Protein AF-A0A954G4Y4-F1 (afdb_monomer)

pLDDT: mean 89.65, std 11.13, range [50.84, 98.81]

Solvent-accessible surface area (backbone atoms only — not comparable to full-atom values): 17695 Å² total; per-residue (Å²): 102,65,91,82,52,63,79,70,91,77,72,67,74,42,38,60,70,54,52,53,48,53,44,50,50,51,34,51,53,32,52,53,49,24,55,57,32,69,64,64,75,59,78,83,46,71,47,79,37,45,55,30,64,39,62,46,48,90,76,76,75,85,65,57,40,60,42,41,57,80,75,61,71,60,84,46,74,67,52,45,53,56,38,40,65,38,55,32,35,46,35,44,23,49,33,26,27,55,27,12,46,27,22,49,52,33,19,53,38,27,46,63,58,12,35,48,54,56,69,45,40,46,71,35,41,59,74,82,42,94,38,62,63,42,97,50,70,73,64,71,78,58,80,84,52,82,85,48,46,61,36,98,89,79,43,66,35,60,70,58,50,50,42,53,50,49,50,62,68,48,53,59,27,43,64,68,35,57,69,31,27,43,53,16,49,49,23,48,55,48,17,49,50,21,32,56,48,15,54,56,40,37,70,66,60,82,78,67,62,35,22,78,74,37,32,58,89,41,61,16,72,82,67,65,88,44,45,63,67,44,52,58,52,47,53,51,52,50,50,53,51,48,34,26,60,70,44,68,20,15,48,74,43,89,79,72,67,76,88,58,40,14,34,31,54,30,47,55,28,75,62,57,68,69,48,32,66,67,40,42,75,72,41,69,65,43,55,91,35,56,40,73,71,51,60,37,62,89,72,37,67,66,53,53,49,50,50,34,70,62,51,33,86,87,39,40,69,64,49,52,52,74,70,57

Secondary structure (DSSP, 8-state):
-TTTSPPPSSPPPB-HHHHHHHHHHHHHHHHHHHHHHHT---TT--EEE-GGG-EE-TTSSS-PEEGGGTTT---SHHHHHHHHH--EEE-HHHHHHHHHHHHHHHHHHHHHHHB--HHHHHHHGGGT-SSB--S-GGGGGS---GGGSEETTTEE-HHHHHHHHHHHHT--B-BSSTTHHHHHHHHHHHHHHHHHHHHHHHTT----SSBSS--TTS-BTT-----HHHHHHHHHHHHHHHHHHTTSSBEEP-SSSTTT-EE-HHHHHHS---B-HHHHHHSGGGGGGEE-SPBPGGG-HHHHHHHHHHH-TTTHHHHHHHT-

Foldseek 3Di:
DCVQPPDDPDDDADEPVNVLVVLVVLLVVLVVLLVVLVPDDDLFAWDKDLLLQDFDPPPPPPDTDGSVVVVPDPPDPVSSVVSSPQIATQGNLNSLLSSLVSLLSSLVSLVVNFWDCNQLCQLAVCLPDQHYDHPCPVLNVDDNDPVVCADPVPGGPVSVVVNVVSNLVSLWTFTPHLLSLVVSLVSNLSSLVSLVVSLVSQVVDDDQPQHLDHDQVHAHPVRDHDHPLNSVLLNLVSVLSNCLSVQQAFEFQPPDDGLAKGFRVVCCSVVPGTRRVVCVVVPVVSVVRIDHHHHGCVVPVVSVVSLCVRQNPPRSVVVSSSSD

Sequence (324 aa):
IREVLPQNPDPKTLSYTETRKIIQTWVNDLNAAEQTLSAVKDSDVKLPLHVGLIKVDLTGTGKPIDAGFLLGGFNTPEEQQQVAAFVLDFDRGDADWLAGYCNFLCAWGEVLLAVDGEEMFNCTSHLFFEKVDTPYPFLMDGTRRFDTVYNPATGVNRPLVSDILAFIHLWRFELKEPERMKAALAHLEDMQRHAKSMWKYYLAETDNENEWIPNPNQTGVLEIKVTQEMVDTWLVVLDEAGEVLQGKKLIPFWRGQPGVKGVNLRRVFTEPRKIDPFLWFQGTAAAPYLEKGTITDFANPELWRRINQTFGRNRFFTLAFWFN

Mean predicted aligned error: 6.17 Å

Radius of gyration: 22.84 Å; Cα contacts (8 Å, |Δi|>4): 464; chains: 1; bounding box: 54×49×52 Å

Structure (mmCIF, N/CA/C/O backbone):
data_AF-A0A954G4Y4-F1
#
_entry.id   AF-A0A954G4Y4-F1
#
loop_
_atom_site.group_PDB
_atom_site.id
_atom_site.type_symbol
_atom_site.label_atom_id
_atom_site.label_alt_id
_atom_site.label_comp_id
_atom_site.label_asym_id
_atom_site.label_entity_id
_atom_site.label_seq_id
_atom_site.pdbx_PDB_ins_code
_atom_site.Cartn_x
_atom_site.Cartn_y
_atom_site.Cartn_z
_atom_site.occupancy
_atom_site.B_iso_or_equiv
_atom_site.auth_seq_id
_atom_site.auth_comp_id
_atom_site.auth_asym_id
_atom_site.auth_atom_id
_atom_site.pdbx_PDB_model_num
ATOM 1 N N . ILE A 1 1 ? 9.508 19.852 3.087 1.00 50.84 1 ILE A N 1
ATOM 2 C CA . ILE A 1 1 ? 10.321 18.623 2.874 1.00 50.84 1 ILE A CA 1
ATOM 3 C C . ILE A 1 1 ? 11.786 18.855 3.223 1.00 50.84 1 ILE A C 1
ATOM 5 O O . ILE A 1 1 ? 12.200 18.259 4.194 1.00 50.84 1 ILE A O 1
ATOM 9 N N . ARG A 1 2 ? 12.559 19.726 2.547 1.00 51.31 2 ARG A N 1
ATOM 10 C CA . ARG A 1 2 ? 13.995 19.927 2.877 1.00 51.31 2 ARG A CA 1
ATOM 11 C C . ARG A 1 2 ? 14.285 20.337 4.330 1.00 51.31 2 ARG A C 1
ATOM 13 O O . ARG A 1 2 ? 15.332 19.983 4.850 1.00 51.31 2 ARG A O 1
ATOM 20 N N . GLU A 1 3 ? 13.369 21.060 4.970 1.00 52.16 3 GLU A N 1
ATOM 21 C CA . GLU A 1 3 ? 13.482 21.447 6.387 1.00 52.16 3 GLU A CA 1
ATOM 22 C C . GLU A 1 3 ? 13.203 20.285 7.359 1.00 52.16 3 GLU A C 1
ATOM 24 O O . GLU A 1 3 ? 13.723 20.280 8.465 1.00 52.16 3 GLU A O 1
ATOM 29 N N . VAL A 1 4 ? 12.423 19.284 6.931 1.00 53.50 4 VAL A N 1
ATOM 30 C CA . VAL A 1 4 ? 12.002 18.120 7.743 1.00 53.50 4 VAL A CA 1
ATOM 31 C C . VAL A 1 4 ? 12.827 16.865 7.407 1.00 53.50 4 VAL A C 1
ATOM 33 O O . VAL A 1 4 ? 12.989 15.970 8.226 1.00 53.50 4 VAL A O 1
ATOM 36 N N . LEU A 1 5 ? 13.387 16.815 6.199 1.00 62.06 5 LEU A N 1
ATOM 37 C CA . LEU A 1 5 ? 14.240 15.767 5.647 1.00 62.06 5 LEU A CA 1
ATOM 38 C C . LEU A 1 5 ? 15.468 16.454 5.023 1.00 62.06 5 LEU A C 1
ATOM 40 O O . LEU A 1 5 ? 15.465 16.740 3.817 1.00 62.06 5 LEU A O 1
ATOM 44 N N . PRO A 1 6 ? 16.488 16.805 5.832 1.00 65.81 6 PRO A N 1
ATOM 45 C CA . PRO A 1 6 ? 17.693 17.448 5.326 1.00 65.81 6 PRO A CA 1
ATOM 46 C C . PRO A 1 6 ? 18.425 16.517 4.355 1.00 65.81 6 PRO A C 1
ATOM 48 O O . PRO A 1 6 ? 18.407 15.295 4.499 1.00 65.81 6 PRO A O 1
ATOM 51 N N . GLN A 1 7 ? 19.090 17.100 3.358 1.00 69.81 7 GLN A N 1
ATOM 52 C CA . GLN A 1 7 ? 19.888 16.325 2.412 1.00 69.81 7 GLN A CA 1
ATOM 53 C C . GLN A 1 7 ? 21.019 15.608 3.161 1.00 69.81 7 GLN A C 1
ATOM 55 O O . GLN A 1 7 ? 21.715 16.223 3.971 1.00 69.81 7 GLN A O 1
ATOM 60 N N . ASN A 1 8 ? 21.200 14.313 2.887 1.00 75.50 8 ASN A N 1
ATOM 61 C CA . ASN A 1 8 ? 22.300 13.543 3.459 1.00 75.50 8 ASN A CA 1
ATOM 62 C C . ASN A 1 8 ? 23.643 14.175 3.024 1.00 75.50 8 ASN A C 1
ATOM 64 O O . ASN A 1 8 ? 23.884 14.256 1.817 1.00 75.50 8 ASN A O 1
ATOM 68 N N . PRO A 1 9 ? 24.503 14.621 3.964 1.00 80.31 9 PRO A N 1
ATOM 69 C CA . PRO A 1 9 ? 25.768 15.273 3.631 1.00 80.31 9 PRO A CA 1
ATOM 70 C C . PRO A 1 9 ? 26.799 14.323 3.005 1.00 80.31 9 PRO A C 1
ATOM 72 O O . PRO A 1 9 ? 27.693 14.793 2.307 1.00 80.31 9 PRO A O 1
ATOM 75 N N . ASP A 1 10 ? 26.675 13.009 3.225 1.00 84.69 10 ASP A N 1
ATOM 76 C CA . ASP A 1 10 ? 27.536 11.991 2.616 1.00 84.69 10 ASP A CA 1
ATOM 77 C C . ASP A 1 10 ? 26.697 10.815 2.078 1.00 84.69 10 ASP A C 1
ATOM 79 O O . ASP A 1 10 ? 26.552 9.769 2.722 1.00 84.69 10 ASP A O 1
ATOM 83 N N . PRO A 1 11 ? 26.066 10.981 0.902 1.00 87.12 11 PRO A N 1
ATOM 84 C CA . PRO A 1 11 ? 25.265 9.924 0.314 1.00 87.12 11 PRO A CA 1
ATOM 85 C C . PRO A 1 11 ? 26.166 8.801 -0.193 1.00 87.12 11 PRO A C 1
ATOM 87 O O . PRO A 1 11 ? 27.165 9.044 -0.878 1.00 87.12 11 PRO A O 1
ATOM 90 N N . LYS A 1 12 ? 25.784 7.560 0.110 1.00 90.81 12 LYS A N 1
ATOM 91 C CA . LYS A 1 12 ? 26.393 6.363 -0.479 1.00 90.81 12 LYS A CA 1
ATOM 92 C C . LYS A 1 12 ? 25.896 6.183 -1.913 1.00 90.81 12 LYS A C 1
ATOM 94 O O . LYS A 1 12 ? 24.782 6.590 -2.234 1.00 90.81 12 LYS A O 1
ATOM 99 N N . THR A 1 13 ? 26.724 5.576 -2.758 1.00 95.06 13 THR A N 1
ATOM 100 C CA . THR A 1 13 ? 26.294 5.136 -4.089 1.00 95.06 13 THR A CA 1
ATOM 101 C C . THR A 1 13 ? 25.240 4.048 -3.939 1.00 95.06 13 THR A C 1
ATOM 103 O O . THR A 1 13 ? 25.442 3.122 -3.161 1.00 95.06 13 THR A O 1
ATOM 106 N N . LEU A 1 14 ? 24.128 4.188 -4.657 1.00 96.12 14 LEU A N 1
ATOM 107 C CA . LEU A 1 14 ? 23.031 3.230 -4.673 1.00 96.12 14 LEU A CA 1
ATOM 108 C C . LEU A 1 14 ? 23.043 2.441 -5.984 1.00 96.12 14 LEU A C 1
ATOM 110 O O . LEU A 1 14 ? 23.023 3.034 -7.056 1.00 96.12 14 LEU A O 1
ATOM 114 N N . SER A 1 15 ? 23.014 1.118 -5.910 1.00 97.75 15 SER A N 1
ATOM 115 C CA . SER A 1 15 ? 22.778 0.224 -7.051 1.00 97.75 15 SER A CA 1
ATOM 116 C C . SER A 1 15 ? 21.329 -0.284 -7.095 1.00 97.75 15 SER A C 1
ATOM 118 O O . SER A 1 15 ? 20.592 -0.222 -6.101 1.00 97.75 15 SER A O 1
ATOM 120 N N . TYR A 1 16 ? 20.912 -0.856 -8.231 1.00 97.50 16 TYR A N 1
ATOM 121 C CA . TYR A 1 16 ? 19.595 -1.496 -8.342 1.00 97.50 16 TYR A CA 1
ATOM 122 C C . TYR A 1 16 ? 19.434 -2.648 -7.335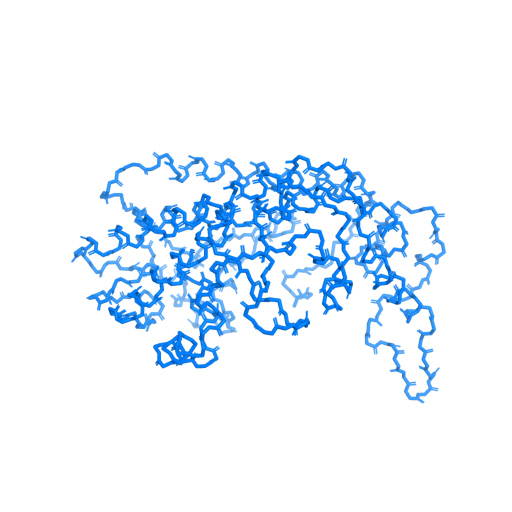 1.00 97.50 16 TYR A C 1
ATOM 124 O O . TYR A 1 16 ? 18.403 -2.766 -6.669 1.00 97.50 16 TYR A O 1
ATOM 132 N N . THR A 1 17 ? 20.481 -3.458 -7.153 1.00 97.62 17 THR A N 1
ATOM 133 C CA . THR A 1 17 ? 20.505 -4.551 -6.169 1.00 97.62 17 THR A CA 1
ATOM 134 C C . THR A 1 17 ? 20.297 -4.038 -4.745 1.00 97.62 17 THR A C 1
ATOM 136 O O . THR A 1 17 ? 19.538 -4.630 -3.978 1.00 97.62 17 THR A O 1
ATOM 139 N N . GLU A 1 18 ? 20.917 -2.913 -4.383 1.00 97.38 18 GLU A N 1
ATOM 140 C CA . GLU A 1 18 ? 20.717 -2.295 -3.069 1.00 97.38 18 GLU A CA 1
ATOM 141 C C . GLU A 1 18 ? 19.314 -1.709 -2.912 1.00 97.38 18 GLU A C 1
ATOM 143 O O . GLU A 1 18 ? 18.720 -1.862 -1.847 1.00 97.38 18 GLU A O 1
ATOM 148 N N . THR A 1 19 ? 18.736 -1.127 -3.967 1.00 96.75 19 THR A N 1
ATOM 149 C CA . THR A 1 19 ? 17.336 -0.667 -3.946 1.00 96.75 19 THR A CA 1
ATOM 150 C C . THR A 1 19 ? 16.383 -1.829 -3.678 1.00 96.75 19 THR A C 1
ATOM 152 O O . THR A 1 19 ? 15.532 -1.739 -2.793 1.00 96.75 19 THR A O 1
ATOM 155 N N . ARG A 1 20 ? 16.565 -2.965 -4.365 1.00 97.88 20 ARG A N 1
ATOM 156 C CA . ARG A 1 20 ? 15.786 -4.185 -4.091 1.00 97.88 20 ARG A CA 1
ATOM 157 C C . ARG A 1 20 ? 15.972 -4.661 -2.653 1.00 97.88 20 ARG A C 1
ATOM 159 O O . ARG A 1 20 ? 15.000 -5.038 -2.009 1.00 97.88 20 ARG A O 1
ATOM 166 N N . LYS A 1 21 ? 17.199 -4.612 -2.126 1.00 98.12 21 LYS A N 1
ATOM 167 C CA . LYS A 1 21 ? 17.484 -4.989 -0.735 1.00 98.12 21 LYS A CA 1
ATOM 168 C C . LYS A 1 21 ? 16.758 -4.089 0.268 1.00 98.12 21 LYS A C 1
ATOM 170 O O . LYS A 1 21 ? 16.227 -4.614 1.237 1.00 98.12 21 LYS A O 1
ATOM 175 N N . ILE A 1 22 ? 16.694 -2.777 0.030 1.00 96.38 22 ILE A N 1
ATOM 176 C CA . ILE A 1 22 ? 15.938 -1.838 0.877 1.00 96.38 22 ILE A CA 1
ATOM 177 C C . ILE A 1 22 ? 14.455 -2.224 0.910 1.00 96.38 22 ILE A C 1
ATOM 179 O O . ILE A 1 22 ? 13.882 -2.337 1.991 1.00 96.38 22 ILE A O 1
ATOM 183 N N . ILE A 1 23 ? 13.852 -2.492 -0.255 1.00 97.94 23 ILE A N 1
ATOM 184 C CA . ILE A 1 23 ? 12.441 -2.902 -0.347 1.00 97.94 23 ILE A CA 1
ATOM 185 C C . ILE A 1 23 ? 12.222 -4.252 0.351 1.00 97.94 23 ILE A C 1
ATOM 187 O O . ILE A 1 23 ? 11.254 -4.411 1.086 1.00 97.94 23 ILE A O 1
ATOM 191 N N . GLN A 1 24 ? 13.136 -5.213 0.185 1.00 98.56 24 GLN A N 1
ATOM 192 C CA . GLN A 1 24 ? 13.042 -6.513 0.852 1.00 98.56 24 GLN A CA 1
ATOM 193 C C . GLN A 1 24 ? 13.148 -6.397 2.377 1.00 98.56 24 GLN A C 1
ATOM 195 O O . GLN A 1 24 ? 12.399 -7.068 3.083 1.00 98.56 24 GLN A O 1
ATOM 200 N N . THR A 1 25 ? 14.054 -5.562 2.892 1.00 98.19 25 THR A N 1
ATOM 201 C CA . THR A 1 25 ? 14.137 -5.285 4.332 1.00 98.19 25 THR A CA 1
ATOM 202 C C . THR A 1 25 ? 12.835 -4.669 4.831 1.00 98.19 25 THR A C 1
ATOM 204 O O . THR A 1 25 ? 12.288 -5.148 5.814 1.00 98.19 25 THR A O 1
ATOM 207 N N . TRP A 1 26 ? 12.288 -3.690 4.107 1.00 97.31 26 TRP A N 1
ATOM 208 C CA . TRP A 1 26 ? 11.016 -3.062 4.462 1.00 97.31 26 TRP A CA 1
ATOM 209 C C . TRP A 1 26 ? 9.857 -4.068 4.540 1.00 97.31 26 TRP A C 1
ATOM 211 O O . TRP A 1 26 ? 9.134 -4.078 5.530 1.00 97.31 26 TRP A O 1
ATOM 221 N N . VAL A 1 27 ? 9.724 -4.967 3.557 1.00 98.62 27 VAL A N 1
ATOM 222 C CA . VAL A 1 27 ? 8.721 -6.051 3.589 1.00 98.62 27 VAL A CA 1
ATOM 223 C C . VAL A 1 27 ? 8.938 -6.987 4.784 1.00 98.62 27 VAL A C 1
ATOM 225 O O . VAL A 1 27 ? 7.981 -7.365 5.454 1.00 98.62 27 VAL A O 1
ATOM 228 N N . ASN A 1 28 ? 10.186 -7.355 5.084 1.00 98.69 28 ASN A N 1
ATOM 229 C CA . ASN A 1 28 ? 10.490 -8.227 6.221 1.00 98.69 28 ASN A CA 1
ATOM 230 C C . ASN A 1 28 ? 10.120 -7.576 7.560 1.00 98.69 28 ASN A C 1
ATOM 232 O O . ASN A 1 28 ? 9.534 -8.237 8.416 1.00 98.69 28 ASN A O 1
ATOM 236 N N . ASP A 1 29 ? 10.445 -6.295 7.727 1.00 97.94 29 ASP A N 1
ATOM 237 C CA . ASP A 1 29 ? 10.169 -5.545 8.952 1.00 97.94 29 ASP A CA 1
ATOM 238 C C . ASP A 1 29 ? 8.658 -5.346 9.148 1.00 97.94 29 ASP A C 1
ATOM 240 O O . ASP A 1 29 ? 8.150 -5.541 10.252 1.00 97.94 29 ASP A O 1
ATOM 244 N N . LEU A 1 30 ? 7.920 -5.043 8.072 1.00 98.31 30 LEU A N 1
ATOM 245 C CA . LEU A 1 30 ? 6.456 -4.967 8.100 1.00 98.31 30 LEU A CA 1
ATOM 246 C C . LEU A 1 30 ? 5.817 -6.313 8.455 1.00 98.31 30 LEU A C 1
ATOM 248 O O . LEU A 1 30 ? 4.900 -6.347 9.268 1.00 98.31 30 LEU A O 1
ATOM 252 N N . ASN A 1 31 ? 6.318 -7.423 7.907 1.00 98.38 31 ASN A N 1
ATOM 253 C CA . ASN A 1 31 ? 5.837 -8.758 8.266 1.00 98.38 31 ASN A CA 1
ATOM 254 C C . ASN A 1 31 ? 6.114 -9.098 9.737 1.00 98.38 31 ASN A C 1
ATOM 256 O O . ASN A 1 31 ? 5.278 -9.710 10.394 1.00 98.38 31 ASN A O 1
ATOM 260 N N . ALA A 1 32 ? 7.264 -8.697 10.284 1.00 98.50 32 ALA A N 1
ATOM 261 C CA . ALA A 1 32 ? 7.556 -8.892 11.703 1.00 98.50 32 ALA A CA 1
ATOM 262 C C . ALA A 1 32 ? 6.635 -8.045 12.604 1.00 98.50 32 ALA A C 1
ATOM 264 O O . ALA A 1 32 ? 6.172 -8.521 13.647 1.00 98.50 32 ALA A O 1
ATOM 265 N N . ALA A 1 33 ? 6.346 -6.806 12.195 1.00 98.12 33 ALA A N 1
ATOM 266 C CA . ALA A 1 33 ? 5.404 -5.933 12.888 1.00 98.12 33 ALA A CA 1
ATOM 267 C C . ALA A 1 33 ? 3.979 -6.504 12.853 1.00 98.12 33 ALA A C 1
ATOM 269 O O . ALA A 1 33 ? 3.354 -6.638 13.903 1.00 98.12 33 ALA A O 1
ATOM 270 N N . GLU A 1 34 ? 3.505 -6.922 11.677 1.00 98.06 34 GLU A N 1
ATOM 271 C CA . GLU A 1 34 ? 2.214 -7.590 11.489 1.00 98.06 34 GLU A CA 1
ATOM 272 C C . GLU A 1 34 ? 2.081 -8.807 12.406 1.00 98.06 34 GLU A C 1
ATOM 274 O O . GLU A 1 34 ? 1.122 -8.889 13.166 1.00 98.06 34 GLU A O 1
ATOM 279 N N . GLN A 1 35 ? 3.079 -9.695 12.431 1.00 98.12 35 GLN A N 1
ATOM 280 C CA . GLN A 1 35 ? 3.048 -10.892 13.277 1.00 98.12 35 GLN A CA 1
ATOM 281 C C . GLN A 1 35 ? 2.969 -10.552 14.767 1.00 98.12 35 GLN A C 1
ATOM 283 O O . GLN A 1 35 ? 2.293 -11.247 15.528 1.00 98.12 35 GLN A O 1
ATOM 288 N N . THR A 1 36 ? 3.651 -9.485 15.187 1.00 97.88 36 THR A N 1
ATOM 289 C CA . THR A 1 36 ? 3.615 -8.998 16.571 1.00 97.88 36 THR A CA 1
ATOM 290 C C . THR A 1 36 ? 2.222 -8.479 16.929 1.00 97.88 36 THR A C 1
ATOM 292 O O . THR A 1 36 ? 1.689 -8.839 17.977 1.00 97.88 36 THR A O 1
ATOM 295 N N . LEU A 1 37 ? 1.610 -7.685 16.049 1.00 97.62 37 LEU A N 1
ATOM 296 C CA . LEU A 1 37 ? 0.269 -7.125 16.236 1.00 97.62 37 LEU A CA 1
ATOM 297 C C . LEU A 1 37 ? -0.797 -8.225 16.228 1.00 97.62 37 LEU A C 1
ATOM 299 O O . LEU A 1 37 ? -1.604 -8.333 17.148 1.00 97.62 37 LEU A O 1
ATOM 303 N N . SER A 1 38 ? -0.722 -9.131 15.256 1.00 96.88 38 SER A N 1
ATOM 304 C CA . SER A 1 38 ? -1.598 -10.292 15.129 1.00 96.88 38 SER A CA 1
ATOM 305 C C . SER A 1 38 ? -1.475 -11.272 16.299 1.00 96.88 38 SER A C 1
ATOM 307 O O . SER A 1 38 ? -2.397 -12.059 16.532 1.00 96.88 38 SER A O 1
ATOM 309 N N . ALA A 1 39 ? -0.379 -11.252 17.064 1.00 97.25 39 ALA A N 1
ATOM 310 C CA . ALA A 1 39 ? -0.228 -12.059 18.275 1.00 97.25 39 ALA A CA 1
ATOM 311 C C . ALA A 1 39 ? -1.030 -11.520 19.475 1.00 97.25 39 ALA A C 1
ATOM 313 O O . ALA A 1 39 ? -1.254 -12.269 20.429 1.00 97.25 39 ALA A O 1
ATOM 314 N N . VAL A 1 40 ? -1.513 -10.275 19.433 1.00 96.75 40 VAL A N 1
ATOM 315 C CA . VAL A 1 40 ? -2.359 -9.693 20.482 1.00 96.75 40 VAL A CA 1
ATOM 316 C C . VAL A 1 40 ? -3.756 -10.319 20.412 1.00 96.75 40 VAL A C 1
ATOM 318 O O . VAL A 1 40 ? -4.509 -10.111 19.463 1.00 96.75 40 VAL A O 1
ATOM 321 N N . LYS A 1 41 ? -4.093 -11.161 21.399 1.00 94.25 41 LYS A N 1
ATOM 322 C CA . LYS A 1 41 ? -5.378 -11.892 21.457 1.00 94.25 41 LYS A CA 1
ATOM 323 C C . LYS A 1 41 ? -6.321 -11.422 22.555 1.00 94.25 41 LYS A C 1
ATOM 325 O O . LYS A 1 41 ? -7.495 -11.780 22.507 1.00 94.25 41 LYS A O 1
ATOM 330 N N . ASP A 1 42 ? -5.803 -10.677 23.523 1.00 95.06 42 ASP A N 1
ATOM 331 C CA . ASP A 1 42 ? -6.594 -10.127 24.615 1.00 95.06 42 ASP A CA 1
ATOM 332 C C . ASP A 1 42 ? -7.574 -9.085 24.061 1.00 95.06 42 ASP A C 1
ATOM 334 O O . ASP A 1 42 ? -7.156 -8.170 23.351 1.00 95.06 42 ASP A O 1
ATOM 338 N N . SER A 1 43 ? -8.871 -9.268 24.319 1.00 91.38 43 SER A N 1
ATOM 339 C CA . SER A 1 43 ? -9.907 -8.322 23.893 1.00 91.38 43 SER A CA 1
ATOM 340 C C . SER A 1 43 ? -9.884 -7.035 24.700 1.00 91.38 43 SER A C 1
ATOM 342 O O . SER A 1 43 ? -10.378 -6.030 24.210 1.00 91.38 43 SER A O 1
ATOM 344 N N . ASP A 1 44 ? -9.300 -7.077 25.897 1.00 91.38 44 ASP A N 1
ATOM 345 C CA . ASP A 1 44 ? -9.342 -5.986 26.867 1.00 91.38 44 ASP A CA 1
ATOM 346 C C . ASP A 1 44 ? -7.986 -5.255 26.930 1.00 91.38 44 ASP A C 1
ATOM 348 O O . ASP A 1 44 ? -7.717 -4.486 27.856 1.00 91.38 44 ASP A O 1
ATOM 352 N N . VAL A 1 45 ? -7.098 -5.522 25.961 1.00 94.31 45 VAL A N 1
ATOM 353 C CA . VAL A 1 45 ? -5.796 -4.860 25.856 1.00 94.31 45 VAL A CA 1
ATOM 354 C C . VAL A 1 45 ? -5.987 -3.354 25.712 1.00 94.31 45 VAL A C 1
ATOM 356 O O . VAL A 1 45 ? -6.791 -2.897 24.907 1.00 94.31 45 VAL A O 1
ATOM 359 N N . LYS A 1 46 ? -5.203 -2.595 26.476 1.00 93.75 46 LYS A N 1
ATOM 360 C CA . LYS A 1 46 ? -5.079 -1.145 26.348 1.00 93.75 46 LYS A CA 1
ATOM 361 C C . LYS A 1 46 ? -3.621 -0.742 26.453 1.00 93.75 46 LYS A C 1
ATOM 363 O O . LYS A 1 46 ? -2.931 -1.130 27.400 1.00 93.75 46 LYS A O 1
ATOM 368 N N . LEU A 1 47 ? -3.156 0.047 25.494 1.00 93.69 47 LEU A N 1
ATOM 369 C CA . LEU A 1 47 ? -1.804 0.580 25.453 1.00 93.69 47 LEU A CA 1
ATOM 370 C C . LEU A 1 47 ? -1.851 2.116 25.368 1.00 93.69 47 LEU A C 1
ATOM 372 O O . LEU A 1 47 ? -1.832 2.661 24.262 1.00 93.69 47 LEU A O 1
ATOM 376 N N . PRO A 1 48 ? -1.868 2.817 26.519 1.00 92.94 48 PRO A N 1
ATOM 377 C CA . PRO A 1 48 ? -1.796 4.275 26.556 1.00 92.94 48 PRO A CA 1
ATOM 378 C C . PRO A 1 48 ? -0.462 4.761 25.984 1.00 92.94 48 PRO A C 1
ATOM 380 O O . PRO A 1 48 ? 0.603 4.492 26.551 1.00 92.94 48 PRO A O 1
ATOM 383 N N . LEU A 1 49 ? -0.504 5.518 24.888 1.00 89.38 49 LEU A N 1
ATOM 384 C CA . LEU A 1 49 ? 0.662 6.148 24.273 1.00 89.38 49 LEU A CA 1
ATOM 385 C C . LEU A 1 49 ? 0.445 7.639 24.055 1.00 89.38 49 LEU A C 1
ATOM 387 O O . LEU A 1 49 ? -0.511 8.077 23.422 1.00 89.38 49 LEU A O 1
ATOM 391 N N . HIS A 1 50 ? 1.429 8.426 24.479 1.00 86.94 50 HIS A N 1
ATOM 392 C CA . HIS A 1 50 ? 1.540 9.821 24.077 1.00 86.94 50 HIS A CA 1
ATOM 393 C C . HIS A 1 50 ? 2.132 9.910 22.668 1.00 86.94 50 HIS A C 1
ATOM 395 O O . HIS A 1 50 ? 3.336 10.123 22.508 1.00 86.94 50 HIS A O 1
ATOM 401 N N . VAL A 1 51 ? 1.310 9.721 21.633 1.00 78.75 51 VAL A N 1
ATOM 402 C CA . VAL A 1 51 ? 1.794 9.682 20.239 1.00 78.75 51 VAL A CA 1
ATOM 403 C C . VAL A 1 51 ? 2.503 10.980 19.845 1.00 78.75 51 VAL A C 1
ATOM 405 O O . VAL A 1 51 ? 3.506 10.938 19.134 1.00 78.75 51 VAL A O 1
ATOM 408 N N . GLY A 1 52 ? 2.077 12.124 20.388 1.00 73.12 52 GLY A N 1
ATOM 409 C CA . GLY A 1 52 ? 2.757 13.404 20.177 1.00 73.12 52 GLY A CA 1
ATOM 410 C C . GLY A 1 52 ? 4.176 13.492 20.748 1.00 73.12 52 GLY A C 1
ATOM 411 O O . GLY A 1 52 ? 4.936 14.362 20.332 1.00 73.12 52 GLY A O 1
ATOM 412 N N . LEU A 1 53 ? 4.557 12.595 21.666 1.00 80.94 53 LEU A N 1
ATOM 413 C CA . LEU A 1 53 ? 5.915 12.493 22.212 1.00 80.94 53 LEU A CA 1
ATOM 414 C C . LEU A 1 53 ? 6.783 11.463 21.478 1.00 80.94 53 LEU A C 1
ATOM 416 O O . LEU A 1 53 ? 7.991 11.395 21.727 1.00 80.94 53 LEU A O 1
ATOM 420 N N . ILE A 1 54 ? 6.198 10.656 20.587 1.00 80.88 54 ILE A N 1
ATOM 421 C CA . ILE A 1 54 ? 6.957 9.695 19.790 1.00 80.88 54 ILE A CA 1
ATOM 422 C C . ILE A 1 54 ? 7.838 10.482 18.826 1.00 80.88 54 ILE A C 1
ATOM 424 O O . ILE A 1 54 ? 7.368 11.352 18.096 1.00 80.88 54 ILE A O 1
ATOM 428 N N . LYS A 1 55 ? 9.131 10.160 18.807 1.00 79.69 55 LYS A N 1
ATOM 429 C CA . LYS A 1 55 ? 10.076 10.736 17.852 1.00 79.69 55 LYS A CA 1
ATOM 430 C C . LYS A 1 55 ? 10.554 9.660 16.897 1.00 79.69 55 LYS A C 1
ATOM 432 O O . LYS A 1 55 ? 10.982 8.593 17.329 1.00 79.69 55 LYS A O 1
ATOM 437 N N . VAL A 1 56 ? 10.501 9.953 15.604 1.00 75.69 56 VAL A N 1
ATOM 438 C CA . VAL A 1 56 ? 10.859 9.016 14.539 1.00 75.69 56 VAL A CA 1
ATOM 439 C C . VAL A 1 56 ? 12.065 9.557 13.790 1.00 75.69 56 VAL A C 1
ATOM 441 O O . VAL A 1 56 ? 12.057 10.683 13.298 1.00 75.69 56 VAL A O 1
ATOM 444 N N . ASP A 1 57 ? 13.113 8.750 13.676 1.00 76.56 57 ASP A N 1
ATOM 445 C CA . ASP A 1 57 ? 14.234 9.051 12.791 1.00 76.56 57 ASP A CA 1
ATOM 446 C C . ASP A 1 57 ? 13.961 8.492 11.394 1.00 76.56 57 ASP A C 1
ATOM 448 O O . ASP A 1 57 ? 14.408 7.406 11.033 1.00 76.56 57 ASP A O 1
ATOM 452 N N . LEU A 1 58 ? 13.229 9.267 10.592 1.00 68.56 58 LEU A N 1
ATOM 453 C CA . LEU A 1 58 ? 12.893 8.906 9.210 1.00 68.56 58 LEU A CA 1
ATOM 454 C C . LEU A 1 58 ? 14.118 8.769 8.294 1.00 68.56 58 LEU A C 1
ATOM 456 O O . LEU A 1 58 ? 13.996 8.284 7.173 1.00 68.56 58 LEU A O 1
ATOM 460 N N . THR A 1 59 ? 15.286 9.242 8.734 1.00 66.19 59 THR A N 1
ATOM 461 C CA . THR A 1 59 ? 16.492 9.346 7.901 1.00 66.19 59 THR A CA 1
ATOM 462 C C . THR A 1 59 ? 17.613 8.405 8.330 1.00 66.19 59 THR A C 1
ATOM 464 O O . THR A 1 59 ? 18.622 8.314 7.633 1.00 66.19 59 THR A O 1
ATOM 467 N N . GLY A 1 60 ? 17.465 7.728 9.472 1.00 67.88 60 GLY A N 1
ATOM 468 C CA . GLY A 1 60 ? 18.523 6.922 10.081 1.00 67.88 60 GLY A CA 1
ATOM 469 C C . GLY A 1 60 ? 19.769 7.734 10.462 1.00 67.88 60 GLY A C 1
ATOM 470 O O . GLY A 1 60 ? 20.870 7.184 10.484 1.00 67.88 60 GLY A O 1
ATOM 471 N N . THR A 1 61 ? 19.636 9.046 10.698 1.00 69.25 61 THR A N 1
ATOM 472 C CA . THR A 1 61 ? 20.765 9.949 11.011 1.00 69.25 61 THR A CA 1
ATOM 473 C C . THR A 1 61 ? 20.987 10.163 12.511 1.00 69.25 61 THR A C 1
ATOM 475 O O . THR A 1 61 ? 21.848 10.952 12.904 1.00 69.25 61 THR A O 1
ATOM 478 N N . GLY A 1 62 ? 20.212 9.490 13.362 1.00 72.81 62 GLY A N 1
ATOM 479 C CA . GLY A 1 62 ? 20.174 9.695 14.808 1.00 72.81 62 GLY A CA 1
ATOM 480 C C . GLY A 1 62 ? 19.511 11.012 15.221 1.00 72.81 62 GLY A C 1
ATOM 481 O O . GLY A 1 62 ? 19.651 11.427 16.371 1.00 72.81 62 GLY A O 1
ATOM 482 N N . LYS A 1 63 ? 18.818 11.693 14.297 1.00 77.75 63 LYS A N 1
ATOM 483 C CA . LYS A 1 63 ? 18.124 12.967 14.533 1.00 77.75 63 LYS A CA 1
ATOM 484 C C . LYS A 1 63 ? 16.619 12.765 14.372 1.00 77.75 63 LYS A C 1
ATOM 486 O O . LYS A 1 63 ? 16.090 12.989 13.284 1.00 77.75 63 LYS A O 1
ATOM 491 N N . PRO A 1 64 ? 15.930 12.310 15.425 1.00 75.62 64 PRO A N 1
ATOM 492 C CA . PRO A 1 64 ? 14.522 11.995 15.316 1.00 75.62 64 PRO A CA 1
ATOM 493 C C . PRO A 1 64 ? 13.692 13.285 15.263 1.00 75.62 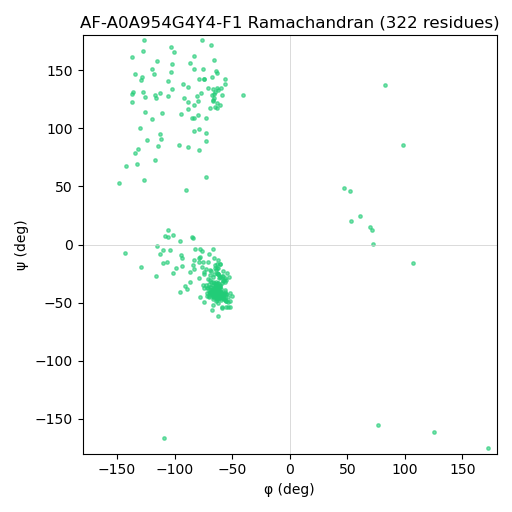64 PRO A C 1
ATOM 495 O O . PRO A 1 64 ? 14.008 14.269 15.936 1.00 75.62 64 PRO A O 1
ATOM 498 N N . ILE A 1 65 ? 12.637 13.269 14.453 1.00 71.06 65 ILE A N 1
ATOM 499 C CA . ILE A 1 65 ? 11.640 14.339 14.358 1.00 71.06 65 ILE A CA 1
ATOM 500 C C . ILE A 1 65 ? 10.376 13.933 15.116 1.00 71.06 65 ILE A C 1
ATOM 502 O O . ILE A 1 65 ? 10.117 12.741 15.284 1.00 71.06 65 ILE A O 1
ATOM 506 N N . ASP A 1 66 ? 9.583 14.901 15.572 1.00 70.19 66 ASP A N 1
ATOM 507 C CA . ASP A 1 66 ? 8.336 14.601 16.277 1.00 70.19 66 ASP A CA 1
ATOM 508 C C . ASP A 1 66 ? 7.325 13.929 15.331 1.00 70.19 66 ASP A C 1
ATOM 510 O O . ASP A 1 66 ? 7.036 14.422 14.234 1.00 70.19 66 ASP A O 1
ATOM 514 N N . ALA A 1 67 ? 6.759 12.800 15.767 1.00 63.03 67 ALA A N 1
ATOM 515 C CA . ALA A 1 67 ? 5.748 12.051 15.021 1.00 63.03 67 ALA A CA 1
ATOM 516 C C . ALA A 1 67 ? 4.464 12.864 14.813 1.00 63.03 67 ALA A C 1
ATOM 518 O O . ALA A 1 67 ? 3.698 12.560 13.904 1.00 63.03 67 ALA A O 1
ATOM 519 N N . GLY A 1 68 ? 4.258 13.943 15.579 1.00 59.56 68 GLY A N 1
ATOM 520 C CA . GLY A 1 68 ? 3.156 14.889 15.391 1.00 59.56 68 GLY A CA 1
ATOM 521 C C . GLY A 1 68 ? 3.070 15.474 13.974 1.00 59.56 68 GLY A C 1
ATOM 522 O O . GLY A 1 68 ? 1.979 15.810 13.526 1.00 59.56 68 GLY A O 1
ATOM 523 N N . PHE A 1 69 ? 4.170 15.515 13.208 1.00 58.72 69 PHE A N 1
ATOM 524 C CA . PHE A 1 69 ? 4.108 15.884 11.786 1.00 58.72 69 PHE A CA 1
ATOM 525 C C . PHE A 1 69 ? 3.249 14.901 10.954 1.00 58.72 69 PHE A C 1
ATOM 527 O O . PHE A 1 69 ? 2.579 15.337 10.015 1.00 58.72 69 PHE A O 1
ATOM 534 N N . LEU A 1 70 ? 3.229 13.606 11.309 1.00 55.59 70 LEU A N 1
ATOM 535 C CA . LEU A 1 70 ? 2.424 12.563 10.651 1.00 55.59 70 LEU A CA 1
ATOM 536 C C . LEU A 1 70 ? 0.923 12.744 10.911 1.00 55.59 70 LEU A C 1
ATOM 538 O O . LEU A 1 70 ? 0.108 12.354 10.081 1.00 55.59 70 LEU A O 1
ATOM 542 N N . LEU A 1 71 ? 0.568 13.378 12.031 1.00 56.28 71 LEU A N 1
ATOM 543 C CA . LEU A 1 71 ? -0.809 13.669 12.438 1.00 56.28 71 LEU A CA 1
ATOM 544 C C . LEU A 1 71 ? -1.377 14.953 11.800 1.00 56.28 71 LEU A C 1
ATOM 546 O O . LEU A 1 71 ? -2.504 15.339 12.093 1.00 56.28 71 LEU A O 1
ATOM 550 N N . GLY A 1 72 ? -0.630 15.586 10.888 1.00 51.97 72 GLY A N 1
ATOM 551 C CA . GLY A 1 72 ? -1.086 16.745 10.126 1.00 51.97 72 GLY A CA 1
ATOM 552 C C . GLY A 1 72 ? -0.600 18.072 10.699 1.00 51.97 72 GLY A C 1
ATOM 553 O O . GLY A 1 72 ? -1.324 18.755 11.404 1.00 51.97 72 GLY A O 1
ATOM 554 N N . GLY A 1 73 ? 0.613 18.473 10.307 1.00 53.16 73 GLY A N 1
ATOM 555 C CA . GLY A 1 73 ? 1.017 19.881 10.176 1.00 53.16 73 GLY A CA 1
ATOM 556 C C . GLY A 1 73 ? 0.672 20.832 11.329 1.00 53.16 73 GLY A C 1
ATOM 557 O O . GLY A 1 73 ? 0.171 21.922 11.063 1.00 53.16 73 GLY A O 1
ATOM 558 N N . PHE A 1 74 ? 0.965 20.456 12.574 1.00 54.84 74 PHE A N 1
ATOM 559 C CA . PHE A 1 74 ? 0.915 21.359 13.728 1.00 54.84 74 PHE A CA 1
ATOM 560 C C . PHE A 1 74 ? 2.094 22.336 13.668 1.00 54.84 74 PHE A C 1
ATOM 562 O O . PHE A 1 74 ? 3.232 22.010 14.025 1.00 54.84 74 PHE A O 1
ATOM 569 N N . ASN A 1 75 ? 1.833 23.520 13.121 1.00 55.19 75 ASN A N 1
ATOM 570 C CA . ASN A 1 75 ? 2.871 24.486 12.763 1.00 55.19 75 ASN A CA 1
ATOM 571 C C . ASN A 1 75 ? 3.135 25.505 13.876 1.00 55.19 75 ASN A C 1
ATOM 573 O O . ASN A 1 75 ? 4.126 26.233 13.803 1.00 55.19 75 ASN A O 1
ATOM 577 N N . THR A 1 76 ? 2.276 25.574 14.898 1.00 63.28 76 THR A N 1
ATOM 578 C CA . THR A 1 76 ? 2.465 26.480 16.036 1.00 63.28 76 THR A CA 1
ATOM 579 C C . THR A 1 76 ? 2.970 25.741 17.286 1.00 63.28 76 THR A C 1
ATOM 581 O O . THR A 1 76 ? 2.621 24.581 17.508 1.00 63.28 76 THR A O 1
ATOM 584 N N . PRO A 1 77 ? 3.774 26.397 18.147 1.00 68.50 77 PRO A N 1
ATOM 585 C CA . PRO A 1 77 ? 4.219 25.809 19.415 1.00 68.50 77 PRO A CA 1
ATOM 586 C C . PRO A 1 77 ? 3.074 25.397 20.358 1.00 68.50 77 PRO A C 1
ATOM 588 O O . PRO A 1 77 ? 3.219 24.441 21.117 1.00 68.50 77 PRO A O 1
ATOM 591 N N . GLU A 1 78 ? 1.937 26.099 20.309 1.00 69.19 78 GLU A N 1
ATOM 592 C CA . GLU A 1 78 ? 0.745 25.795 21.115 1.00 69.19 78 GLU A CA 1
ATOM 593 C C . GLU A 1 78 ? 0.063 24.503 20.647 1.00 69.19 78 GLU A C 1
ATOM 595 O O . GLU A 1 78 ? -0.238 23.636 21.467 1.00 69.19 78 GLU A O 1
ATOM 600 N N . GLU A 1 79 ? -0.098 24.321 19.334 1.00 67.38 79 GLU A N 1
ATOM 601 C CA . GLU A 1 79 ? -0.601 23.072 18.750 1.00 67.38 79 GLU A CA 1
ATOM 602 C C . GLU A 1 79 ? 0.331 21.889 19.059 1.00 67.38 79 GLU A C 1
ATOM 604 O O . GLU A 1 79 ? -0.130 20.803 19.397 1.00 67.38 79 GLU A O 1
ATOM 609 N N . GLN A 1 80 ? 1.650 22.097 19.018 1.00 66.62 80 GLN A N 1
ATOM 610 C CA . GLN A 1 80 ? 2.629 21.061 19.364 1.00 66.62 80 GLN A CA 1
ATOM 611 C C . GLN A 1 80 ? 2.551 20.647 20.841 1.00 66.62 80 GLN A C 1
ATOM 613 O O . GLN A 1 80 ? 2.669 19.462 21.151 1.00 66.62 80 GLN A O 1
ATOM 618 N N . GLN A 1 81 ? 2.315 21.592 21.759 1.00 69.44 81 GLN A N 1
ATOM 619 C CA . GLN A 1 81 ? 2.094 21.280 23.176 1.00 69.44 81 GLN A CA 1
ATOM 620 C C . GLN A 1 81 ? 0.787 20.525 23.417 1.00 69.44 81 GLN A C 1
ATOM 622 O O . GLN A 1 81 ? 0.767 19.601 24.230 1.00 69.44 81 GLN A O 1
ATOM 627 N N . GLN A 1 82 ? -0.285 20.882 22.709 1.00 68.50 82 GLN A N 1
ATOM 628 C CA . GLN A 1 82 ? -1.550 20.147 22.775 1.00 68.50 82 GLN A CA 1
ATOM 629 C C . GLN A 1 82 ? -1.378 18.714 22.260 1.00 68.50 82 GLN A C 1
ATOM 631 O O . GLN A 1 82 ? -1.821 17.769 22.906 1.00 68.50 82 GLN A O 1
ATOM 636 N N . VAL A 1 83 ? -0.633 18.539 21.166 1.00 67.94 83 VAL A N 1
ATOM 637 C CA . VAL A 1 83 ? -0.359 17.222 20.578 1.00 67.94 83 VAL A CA 1
ATOM 638 C C . VAL A 1 83 ? 0.507 16.350 21.472 1.00 67.94 83 VAL A C 1
ATOM 640 O O . VAL A 1 83 ? 0.231 15.164 21.628 1.00 67.94 83 VAL A O 1
ATOM 643 N N . ALA A 1 84 ? 1.516 16.934 22.116 1.00 71.19 84 ALA A N 1
ATOM 644 C CA . ALA A 1 84 ? 2.342 16.249 23.104 1.00 71.19 84 ALA A CA 1
ATOM 645 C C . ALA A 1 84 ? 1.535 15.744 24.318 1.00 71.19 84 ALA A C 1
ATOM 647 O O . ALA A 1 84 ? 1.926 14.758 24.944 1.00 71.19 84 ALA A O 1
ATOM 648 N N . ALA A 1 85 ? 0.420 16.401 24.649 1.00 74.12 85 ALA A N 1
ATOM 649 C CA . ALA A 1 85 ? -0.458 16.001 25.743 1.00 74.12 85 ALA A CA 1
ATOM 650 C C . ALA A 1 85 ? -1.474 14.914 25.351 1.00 74.12 85 ALA A C 1
ATOM 652 O O . ALA A 1 85 ? -1.997 14.255 26.250 1.00 74.12 85 ALA A O 1
ATOM 653 N N . PHE A 1 86 ? -1.734 14.690 24.054 1.00 77.19 86 PHE A N 1
ATOM 654 C CA . PHE A 1 86 ? -2.670 13.655 23.609 1.00 77.19 86 PHE A CA 1
ATOM 655 C C . PHE A 1 86 ? -2.160 12.262 23.973 1.00 77.19 86 PHE A C 1
ATOM 657 O O . PHE A 1 86 ? -1.101 11.830 23.512 1.00 77.19 86 PHE A O 1
ATOM 664 N N . VAL A 1 87 ? -2.941 11.571 24.799 1.00 86.94 87 VAL A N 1
ATOM 665 C CA . VAL A 1 87 ? -2.845 10.129 25.022 1.00 86.94 87 VAL A CA 1
ATOM 666 C C . VAL A 1 87 ? -3.803 9.464 24.049 1.00 86.94 87 VAL A C 1
ATOM 668 O O . VAL A 1 87 ? -4.901 9.972 23.845 1.00 86.94 87 VAL A O 1
ATOM 671 N N . LEU A 1 88 ? -3.371 8.367 23.446 1.00 88.88 88 LEU A N 1
ATOM 672 C CA . LEU A 1 88 ? -4.203 7.435 22.697 1.00 88.88 88 LEU A CA 1
ATOM 673 C C . LEU A 1 88 ? -4.141 6.093 23.412 1.00 88.88 88 LEU A C 1
ATOM 675 O O . LEU A 1 88 ? -3.037 5.616 23.687 1.00 88.88 88 LEU A O 1
ATOM 679 N N . ASP A 1 89 ? -5.291 5.506 23.713 1.00 92.44 89 ASP A N 1
ATOM 680 C CA . ASP A 1 89 ? -5.366 4.205 24.372 1.00 92.44 89 ASP A CA 1
ATOM 681 C C . ASP A 1 89 ? -5.548 3.125 23.310 1.00 92.44 89 ASP A C 1
ATOM 683 O O . ASP A 1 89 ? -6.664 2.743 22.995 1.00 92.44 89 ASP A O 1
ATOM 687 N N . PHE A 1 90 ? -4.438 2.646 22.734 1.00 93.75 90 PHE A N 1
ATOM 688 C CA . PHE A 1 90 ? -4.525 1.663 21.655 1.00 93.75 90 PHE A CA 1
ATOM 689 C C . PHE A 1 90 ? -5.104 0.338 22.152 1.00 93.75 90 PHE A C 1
ATOM 691 O O . PHE A 1 90 ? -4.561 -0.264 23.087 1.00 93.75 90 PHE A O 1
ATOM 698 N N . ASP A 1 91 ? -6.154 -0.131 21.492 1.00 94.69 91 ASP A N 1
ATOM 699 C CA . ASP A 1 91 ? -6.934 -1.294 21.906 1.00 94.69 91 ASP A CA 1
ATOM 700 C C . ASP A 1 91 ? -6.736 -2.528 20.999 1.00 94.69 91 ASP A C 1
ATOM 702 O O . ASP A 1 91 ? -5.797 -2.647 20.196 1.00 94.69 91 ASP A O 1
ATOM 706 N N . ARG A 1 92 ? -7.627 -3.515 21.152 1.00 95.50 92 ARG A N 1
ATOM 707 C CA . ARG A 1 92 ? -7.617 -4.731 20.339 1.00 95.50 92 ARG A CA 1
ATOM 708 C C . ARG A 1 92 ? -7.954 -4.455 18.871 1.00 95.50 92 ARG A C 1
ATOM 710 O O . ARG A 1 92 ? -7.365 -5.114 18.005 1.00 95.50 92 ARG A O 1
ATOM 717 N N . GLY A 1 93 ? -8.905 -3.569 18.587 1.00 95.75 93 GLY A N 1
ATOM 718 C CA . GLY A 1 93 ? -9.257 -3.157 17.233 1.00 95.75 93 GLY A CA 1
ATOM 719 C C . GLY A 1 93 ? -8.095 -2.444 16.544 1.00 95.75 93 GLY A C 1
ATOM 720 O O . GLY A 1 93 ? -7.779 -2.771 15.399 1.00 95.75 93 GLY A O 1
ATO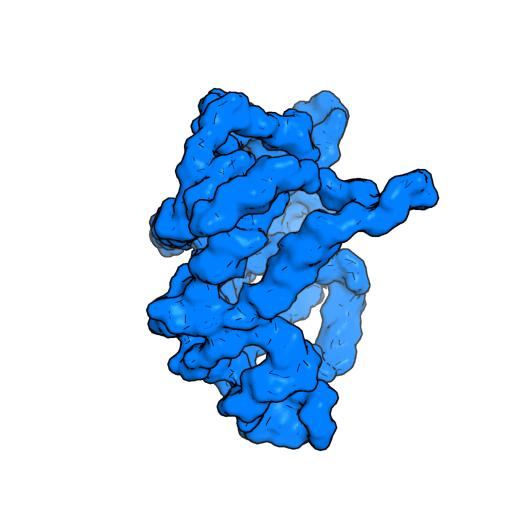M 721 N N . ASP A 1 94 ? -7.368 -1.597 17.269 1.00 95.38 94 ASP A N 1
ATOM 722 C CA . ASP A 1 94 ? -6.191 -0.882 16.772 1.00 95.38 94 ASP A CA 1
ATOM 723 C C . ASP A 1 94 ? -5.026 -1.804 16.396 1.00 95.38 94 ASP A C 1
ATOM 725 O O . ASP A 1 94 ? -4.293 -1.547 15.434 1.00 95.38 94 ASP A O 1
ATOM 729 N N . ALA A 1 95 ? -4.855 -2.914 17.120 1.00 96.62 95 ALA A N 1
ATOM 730 C CA . ALA A 1 95 ? -3.883 -3.933 16.739 1.00 96.62 95 ALA A CA 1
ATOM 731 C C . ALA A 1 95 ? -4.220 -4.549 15.367 1.00 96.62 95 ALA A C 1
ATOM 733 O O . ALA A 1 95 ? -3.320 -4.747 14.547 1.00 96.62 95 ALA A O 1
ATOM 734 N N . ASP A 1 96 ? -5.505 -4.812 15.086 1.00 97.06 96 ASP A N 1
ATOM 735 C CA . ASP A 1 96 ? -5.940 -5.284 13.765 1.00 97.06 96 ASP A CA 1
ATOM 736 C C . ASP A 1 96 ? -5.809 -4.185 12.705 1.00 97.06 96 ASP A C 1
ATOM 738 O O . ASP A 1 96 ? -5.336 -4.474 11.610 1.00 97.06 96 ASP A O 1
ATOM 742 N N . TRP A 1 97 ? -6.155 -2.938 13.028 1.00 96.81 97 TRP A N 1
ATOM 743 C CA . TRP A 1 97 ? -5.984 -1.785 12.141 1.00 96.81 97 TRP A CA 1
ATOM 744 C C . TRP A 1 97 ? -4.535 -1.668 11.652 1.00 96.81 97 TRP A C 1
ATOM 746 O O . TRP A 1 97 ? -4.252 -1.713 10.452 1.00 96.81 97 TRP A O 1
ATOM 756 N N . LEU A 1 98 ? -3.571 -1.635 12.577 1.00 95.69 98 LEU A N 1
ATOM 757 C CA . LEU A 1 98 ? -2.165 -1.493 12.208 1.00 95.69 98 LEU A CA 1
ATOM 758 C C . LEU A 1 98 ? -1.616 -2.741 11.488 1.00 95.69 98 LEU A C 1
ATOM 760 O O . LEU A 1 98 ? -0.775 -2.613 10.591 1.00 95.69 98 LEU A O 1
ATOM 764 N N . ALA A 1 99 ? -2.102 -3.944 11.816 1.00 97.94 99 ALA A N 1
ATOM 765 C CA . ALA A 1 99 ? -1.763 -5.168 11.082 1.00 97.94 99 ALA A CA 1
ATOM 766 C C . ALA A 1 99 ? -2.313 -5.148 9.640 1.00 97.94 99 ALA A C 1
ATOM 768 O O . ALA A 1 99 ? -1.628 -5.578 8.703 1.00 97.94 99 ALA A O 1
ATOM 769 N N . GLY A 1 100 ? -3.511 -4.590 9.437 1.00 97.25 100 GLY A N 1
ATOM 770 C CA . GLY A 1 100 ? -4.093 -4.338 8.119 1.00 97.25 100 GLY A CA 1
ATOM 771 C C . GLY A 1 100 ? -3.211 -3.423 7.270 1.00 97.25 100 GLY A C 1
ATOM 772 O O . GLY A 1 100 ? -2.877 -3.758 6.128 1.00 97.25 100 GLY A O 1
ATOM 773 N N . TYR A 1 101 ? -2.720 -2.331 7.860 1.00 95.38 101 TYR A N 1
ATOM 774 C CA . TYR A 1 101 ? -1.754 -1.433 7.225 1.00 95.38 101 TYR A CA 1
ATOM 775 C C . TYR A 1 101 ? -0.433 -2.100 6.857 1.00 95.38 101 TYR A C 1
ATOM 777 O O . TYR A 1 101 ? 0.077 -1.875 5.754 1.00 95.38 101 TYR A O 1
ATOM 785 N N . CYS A 1 102 ? 0.123 -2.923 7.751 1.00 98.06 102 CYS A N 1
ATOM 786 C CA . CYS A 1 102 ? 1.351 -3.662 7.463 1.00 98.06 102 CYS A CA 1
ATOM 787 C C . CYS A 1 102 ? 1.177 -4.526 6.209 1.00 98.06 102 CYS A C 1
ATOM 789 O O . CYS A 1 102 ? 1.990 -4.455 5.289 1.00 98.06 102 CYS A O 1
ATOM 791 N N . ASN A 1 103 ? 0.064 -5.256 6.127 1.00 98.50 103 ASN A N 1
ATOM 792 C CA . ASN A 1 103 ? -0.286 -6.068 4.968 1.00 98.50 103 ASN A CA 1
ATOM 793 C C . ASN A 1 103 ? -0.487 -5.231 3.691 1.00 98.50 103 ASN A C 1
ATOM 795 O O . ASN A 1 103 ? 0.061 -5.568 2.641 1.00 98.50 103 ASN A O 1
ATOM 799 N N . PHE A 1 104 ? -1.206 -4.104 3.757 1.00 97.38 104 PHE A N 1
ATOM 800 C CA . PHE A 1 104 ? -1.370 -3.218 2.597 1.00 97.38 104 PHE A CA 1
ATOM 801 C C . PHE A 1 104 ? -0.021 -2.762 2.026 1.00 97.38 104 PHE A C 1
ATOM 803 O O . PHE A 1 104 ? 0.196 -2.810 0.814 1.00 97.38 104 PHE A O 1
ATOM 810 N N . LEU A 1 105 ? 0.899 -2.343 2.895 1.00 97.56 105 LEU A N 1
ATOM 811 C CA . LEU A 1 105 ? 2.228 -1.888 2.498 1.00 97.56 105 LEU A CA 1
ATOM 812 C C . LEU A 1 105 ? 3.112 -3.041 1.991 1.00 97.56 105 LEU A C 1
ATOM 814 O O . LEU A 1 105 ? 3.772 -2.882 0.959 1.00 97.56 105 LEU A O 1
ATOM 818 N N . CYS A 1 106 ? 3.062 -4.215 2.633 1.00 98.56 106 CYS A N 1
ATOM 819 C CA . CYS A 1 106 ? 3.730 -5.429 2.155 1.00 98.56 106 CYS A CA 1
ATOM 820 C C . CYS A 1 106 ? 3.303 -5.785 0.731 1.00 98.56 106 CYS A C 1
ATOM 822 O O . CYS A 1 106 ? 4.158 -6.081 -0.101 1.00 98.56 106 CYS A O 1
ATOM 824 N N . ALA A 1 107 ? 2.008 -5.687 0.407 1.00 98.56 107 ALA A N 1
ATOM 825 C CA . ALA A 1 107 ? 1.520 -5.983 -0.937 1.00 98.56 107 ALA A CA 1
ATOM 826 C C . ALA A 1 107 ? 2.205 -5.123 -2.016 1.00 98.56 107 ALA A C 1
ATOM 828 O O . ALA A 1 107 ? 2.607 -5.640 -3.059 1.00 98.56 107 ALA A O 1
ATOM 829 N N . TRP A 1 108 ? 2.400 -3.825 -1.760 1.00 97.88 108 TRP A N 1
ATOM 830 C CA . TRP A 1 108 ? 3.129 -2.944 -2.678 1.00 97.88 108 TRP A CA 1
ATOM 831 C C . TRP A 1 108 ? 4.618 -3.278 -2.753 1.00 97.88 108 TRP A C 1
ATOM 833 O O . TRP A 1 108 ? 5.182 -3.281 -3.849 1.00 97.88 108 TRP A O 1
ATOM 843 N N . GLY A 1 109 ? 5.248 -3.593 -1.619 1.00 98.38 109 GLY A N 1
ATOM 844 C CA . GLY A 1 109 ? 6.635 -4.059 -1.586 1.00 98.38 109 GLY A CA 1
ATOM 845 C C . GLY A 1 109 ? 6.842 -5.324 -2.423 1.00 98.38 109 GLY A C 1
ATOM 846 O O . GLY A 1 109 ? 7.771 -5.387 -3.228 1.00 98.38 109 GLY A O 1
ATOM 847 N N . GLU A 1 110 ? 5.928 -6.289 -2.320 1.00 98.75 110 GLU A N 1
ATOM 848 C CA . GLU A 1 110 ? 5.955 -7.518 -3.115 1.00 98.75 110 GLU A CA 1
ATOM 849 C C . GLU A 1 110 ? 5.766 -7.250 -4.614 1.00 98.75 110 GLU A C 1
ATOM 851 O O . GLU A 1 110 ? 6.504 -7.808 -5.426 1.00 98.75 110 GLU A O 1
ATOM 856 N N . VAL A 1 111 ? 4.860 -6.346 -5.010 1.00 98.31 111 VAL A N 1
ATOM 857 C CA . VAL A 1 111 ? 4.708 -5.938 -6.423 1.00 98.31 111 VAL A CA 1
ATOM 858 C C . VAL A 1 111 ? 5.983 -5.273 -6.954 1.00 98.31 111 VAL A C 1
ATOM 860 O O . VAL A 1 111 ? 6.430 -5.597 -8.056 1.00 98.31 111 VAL A O 1
ATOM 863 N N . LEU A 1 112 ? 6.604 -4.376 -6.179 1.00 97.69 112 LEU A N 1
ATOM 864 C CA . LEU A 1 112 ? 7.857 -3.712 -6.564 1.00 97.69 112 LEU A CA 1
ATOM 865 C C . LEU A 1 112 ? 9.024 -4.701 -6.707 1.00 97.69 112 LEU A C 1
ATOM 867 O O . LEU A 1 112 ? 9.890 -4.517 -7.563 1.00 97.69 112 LEU A O 1
ATOM 871 N N . LEU A 1 113 ? 9.051 -5.760 -5.896 1.00 98.44 113 LEU A N 1
ATOM 872 C CA . LEU A 1 113 ? 10.037 -6.833 -6.013 1.00 98.44 113 LEU A CA 1
ATOM 873 C C . LEU A 1 113 ? 9.702 -7.818 -7.141 1.00 98.44 113 LEU A C 1
ATOM 875 O O . LEU A 1 113 ? 10.625 -8.387 -7.729 1.00 98.44 113 LEU A O 1
ATOM 879 N N . ALA A 1 114 ? 8.424 -8.004 -7.481 1.00 98.44 114 ALA A N 1
ATOM 880 C CA . ALA A 1 114 ? 7.989 -8.888 -8.560 1.00 98.44 114 ALA A CA 1
ATOM 881 C C . ALA A 1 114 ? 8.478 -8.419 -9.936 1.00 98.44 114 ALA A C 1
ATOM 883 O O . ALA A 1 114 ? 8.770 -9.245 -10.805 1.00 98.44 114 ALA A O 1
ATOM 884 N N . VAL A 1 115 ? 8.568 -7.104 -10.139 1.00 97.62 115 VAL A N 1
ATOM 885 C CA . VAL A 1 115 ? 8.968 -6.501 -11.412 1.00 97.62 115 VAL A CA 1
ATOM 886 C C . VAL A 1 115 ? 10.483 -6.430 -11.604 1.00 97.62 115 VAL A C 1
ATOM 888 O O . VAL A 1 115 ? 11.256 -6.294 -10.651 1.00 97.62 115 VAL A O 1
ATOM 891 N N . ASP A 1 116 ? 10.905 -6.475 -12.867 1.00 97.19 116 ASP A N 1
ATOM 892 C CA . ASP A 1 116 ? 12.238 -6.057 -13.278 1.00 97.19 116 ASP A CA 1
ATOM 893 C C . ASP A 1 116 ? 12.259 -4.543 -13.517 1.00 97.19 116 ASP A C 1
ATOM 895 O O . ASP A 1 116 ? 11.664 -4.023 -14.462 1.00 97.19 116 ASP A O 1
ATOM 899 N N . GLY A 1 117 ? 12.923 -3.834 -12.611 1.00 96.44 117 GLY A N 1
ATOM 900 C CA . GLY A 1 117 ? 13.083 -2.382 -12.642 1.00 96.44 117 GLY A CA 1
ATOM 901 C C . GLY A 1 117 ? 14.500 -1.943 -12.998 1.00 96.44 117 GLY A C 1
ATOM 902 O O . GLY A 1 117 ? 14.797 -0.758 -12.873 1.00 96.44 117 GLY A O 1
ATOM 903 N N . GLU A 1 118 ? 15.379 -2.870 -13.390 1.00 97.38 118 GLU A N 1
ATOM 904 C CA . GLU A 1 118 ? 16.808 -2.597 -13.571 1.00 97.38 118 GLU A CA 1
ATOM 905 C C . GLU A 1 118 ? 17.068 -1.573 -14.678 1.00 97.38 118 GLU A C 1
ATOM 907 O O . GLU A 1 118 ? 17.814 -0.617 -14.481 1.00 97.38 118 GLU A O 1
ATOM 912 N N . GLU A 1 119 ? 16.394 -1.711 -15.822 1.00 97.25 119 GLU A N 1
ATOM 913 C CA . GLU A 1 119 ? 16.521 -0.761 -16.931 1.00 97.25 119 GLU A CA 1
ATOM 914 C C . GLU A 1 119 ? 16.020 0.637 -16.541 1.00 97.25 119 GLU A C 1
ATOM 916 O O . GLU A 1 119 ? 16.702 1.634 -16.779 1.00 97.25 119 GLU A O 1
ATOM 921 N N . MET A 1 120 ? 14.863 0.718 -15.873 1.00 97.06 120 MET A N 1
ATOM 922 C CA . MET A 1 120 ? 14.340 1.988 -15.362 1.00 97.06 120 MET A CA 1
ATOM 923 C C . MET A 1 120 ? 15.318 2.621 -14.367 1.00 97.06 120 MET A C 1
ATOM 925 O O . MET A 1 120 ? 15.592 3.818 -14.460 1.00 97.06 120 MET A O 1
ATOM 929 N N . PHE A 1 121 ? 15.880 1.830 -13.451 1.00 97.44 121 PHE A N 1
ATOM 930 C CA . PHE A 1 121 ? 16.882 2.298 -12.501 1.00 97.44 121 PHE A CA 1
ATOM 931 C C . PHE A 1 121 ? 18.111 2.858 -13.223 1.00 97.44 121 PHE A C 1
ATOM 933 O O . PHE A 1 121 ? 18.476 4.012 -12.998 1.00 97.44 121 PHE A O 1
ATOM 940 N N . ASN A 1 122 ? 18.708 2.086 -14.130 1.00 97.56 122 ASN A N 1
ATOM 941 C CA . ASN A 1 122 ? 19.909 2.483 -14.862 1.00 97.56 122 ASN A CA 1
ATOM 942 C C . ASN A 1 122 ? 19.704 3.797 -15.624 1.00 97.56 122 ASN A C 1
ATOM 944 O O . ASN A 1 122 ? 20.571 4.668 -15.593 1.00 97.56 122 ASN A O 1
ATOM 948 N N . CYS A 1 123 ? 18.549 3.965 -16.266 1.00 96.75 123 CYS A N 1
ATOM 949 C CA . CYS A 1 123 ? 18.275 5.121 -17.114 1.00 96.75 123 CYS A CA 1
ATOM 950 C C . CYS A 1 123 ? 17.793 6.368 -16.358 1.00 96.75 123 CYS A C 1
ATOM 952 O O . CYS A 1 123 ? 17.831 7.453 -16.933 1.00 96.75 123 CYS A O 1
ATOM 954 N N . THR A 1 124 ? 17.257 6.237 -15.135 1.00 95.88 124 THR A N 1
ATOM 955 C CA . THR A 1 124 ? 16.463 7.331 -14.527 1.00 95.88 124 THR A CA 1
ATOM 956 C C . THR A 1 124 ? 16.638 7.530 -13.025 1.00 95.88 124 THR A C 1
ATOM 958 O O . THR A 1 124 ? 16.129 8.508 -12.479 1.00 95.88 124 THR A O 1
ATOM 961 N N . SER A 1 125 ? 17.360 6.649 -12.328 1.00 94.94 125 SER A N 1
ATOM 962 C CA . SER A 1 125 ? 17.543 6.752 -10.872 1.00 94.94 125 SER A CA 1
ATOM 963 C C . SER A 1 125 ? 18.264 8.035 -10.439 1.00 94.94 125 SER A C 1
ATOM 965 O O . SER A 1 125 ? 18.014 8.530 -9.337 1.00 94.94 125 SER A O 1
ATOM 967 N N . HIS A 1 126 ? 19.081 8.633 -11.315 1.00 93.50 126 HIS A N 1
ATOM 968 C CA . HIS A 1 126 ? 19.723 9.930 -11.080 1.00 93.50 126 HIS A CA 1
ATOM 969 C C . HIS A 1 126 ? 18.704 11.044 -10.827 1.00 93.50 126 HIS A C 1
ATOM 971 O O . HIS A 1 126 ? 19.001 11.975 -10.093 1.00 93.50 126 HIS A O 1
ATOM 977 N N . LEU A 1 127 ? 17.475 10.945 -11.345 1.00 92.00 127 LEU A N 1
ATOM 978 C CA . LEU A 1 127 ? 16.419 11.924 -11.069 1.00 92.00 127 LEU A CA 1
ATOM 979 C C . LEU A 1 127 ? 16.033 11.995 -9.583 1.00 92.00 127 LEU A C 1
ATOM 981 O O . LEU A 1 127 ? 15.539 13.030 -9.131 1.00 92.00 127 LEU A O 1
ATOM 985 N N . PHE A 1 1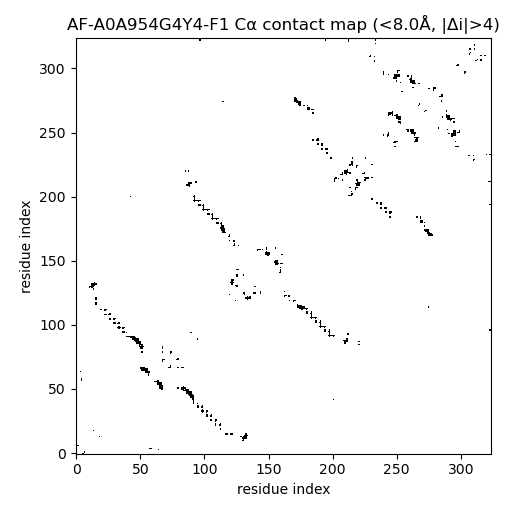28 ? 16.252 10.913 -8.830 1.00 89.31 128 PHE A N 1
ATOM 986 C CA . PHE A 1 128 ? 15.771 10.754 -7.457 1.00 89.31 128 PHE A CA 1
ATOM 987 C C . PHE A 1 128 ? 16.899 10.643 -6.425 1.00 89.31 128 PHE A C 1
ATOM 989 O O . PHE A 1 128 ? 16.706 11.031 -5.272 1.00 89.31 128 PHE A O 1
ATOM 996 N N . PHE A 1 129 ? 18.075 10.149 -6.820 1.00 89.56 129 PHE A N 1
ATOM 997 C CA . PHE A 1 129 ? 19.185 9.861 -5.910 1.00 89.56 129 PHE A CA 1
ATOM 998 C C . PHE A 1 129 ? 20.448 10.664 -6.246 1.00 89.56 129 PHE A C 1
ATOM 1000 O O . PHE A 1 129 ? 20.699 11.028 -7.391 1.00 89.56 129 PHE A O 1
ATOM 1007 N N . GLU A 1 130 ? 21.261 10.947 -5.222 1.00 89.19 130 GLU A N 1
ATOM 1008 C CA . GLU A 1 130 ? 22.487 11.751 -5.360 1.00 89.19 130 GLU A CA 1
ATOM 1009 C C . GLU A 1 130 ? 23.637 11.009 -6.031 1.00 89.19 130 GLU A C 1
ATOM 1011 O O . GLU A 1 130 ? 24.396 11.609 -6.785 1.00 89.19 130 GLU A O 1
ATOM 1016 N N . LYS A 1 131 ? 23.780 9.716 -5.740 1.00 91.88 131 LYS A N 1
ATOM 1017 C CA . LYS A 1 131 ? 24.818 8.855 -6.303 1.00 91.88 131 LYS A CA 1
ATOM 1018 C C . LYS A 1 131 ? 24.183 7.526 -6.669 1.00 91.88 131 LYS A C 1
ATOM 1020 O O . LYS A 1 131 ? 23.623 6.858 -5.800 1.00 91.88 131 LYS A O 1
ATOM 1025 N N . VAL A 1 132 ? 24.292 7.145 -7.935 1.00 95.19 132 VAL A N 1
ATOM 1026 C CA . VAL A 1 132 ? 23.754 5.885 -8.447 1.00 95.19 132 VAL A CA 1
ATOM 1027 C C . VAL A 1 132 ? 24.823 5.133 -9.219 1.00 95.19 132 VAL A C 1
ATOM 1029 O O . VAL A 1 132 ? 25.638 5.738 -9.913 1.00 95.19 132 VAL A O 1
ATOM 1032 N N . ASP A 1 133 ? 24.832 3.817 -9.067 1.00 96.75 133 ASP A N 1
ATOM 1033 C CA . ASP A 1 133 ? 25.623 2.915 -9.891 1.00 96.75 133 ASP A CA 1
ATOM 1034 C C . ASP A 1 133 ? 24.839 2.639 -11.176 1.00 96.75 133 ASP A C 1
ATOM 1036 O O . ASP A 1 133 ? 23.882 1.865 -11.186 1.00 96.75 133 ASP A O 1
ATOM 1040 N N . THR A 1 134 ? 25.187 3.366 -12.236 1.00 96.00 134 THR A N 1
ATOM 1041 C CA . THR A 1 134 ? 24.538 3.293 -13.548 1.00 96.00 134 THR A CA 1
ATOM 1042 C C . THR A 1 134 ? 25.584 3.095 -14.645 1.00 96.00 134 THR A C 1
ATOM 1044 O O . THR A 1 134 ? 26.656 3.706 -14.589 1.00 96.00 134 THR A O 1
ATOM 1047 N N . PRO A 1 135 ? 25.277 2.320 -15.704 1.00 97.50 135 PRO A N 1
ATOM 1048 C CA . PRO A 1 135 ? 26.124 2.239 -16.892 1.00 97.50 135 PRO A CA 1
ATOM 1049 C C . PRO A 1 135 ? 26.191 3.552 -17.696 1.00 97.50 135 PRO A C 1
ATOM 1051 O O . PRO A 1 135 ? 26.943 3.622 -18.669 1.00 97.50 135 PRO A O 1
ATOM 1054 N N . TYR A 1 136 ? 25.446 4.597 -17.308 1.00 96.25 136 TYR A N 1
ATOM 1055 C CA . TYR A 1 136 ? 25.387 5.892 -17.994 1.00 96.25 136 TYR A CA 1
ATOM 1056 C C . TYR A 1 136 ? 25.904 7.057 -17.119 1.00 96.25 136 TYR A C 1
ATOM 1058 O O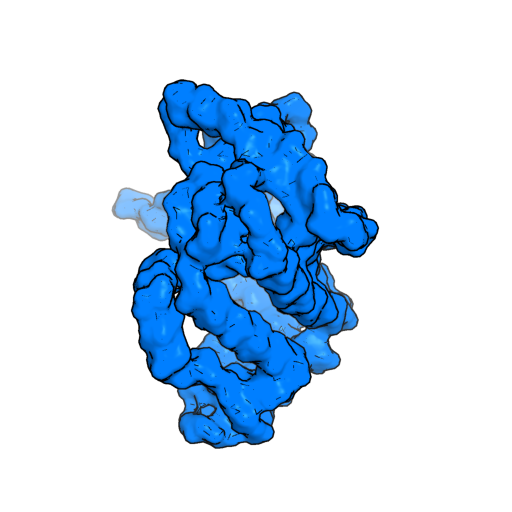 . TYR A 1 136 ? 25.115 7.898 -16.684 1.00 96.25 136 TYR A O 1
ATOM 1066 N N . PRO A 1 137 ? 27.228 7.177 -16.879 1.00 92.81 137 PRO A N 1
ATOM 1067 C CA . PRO A 1 137 ? 27.786 8.197 -15.983 1.00 92.81 137 PRO A CA 1
ATOM 1068 C C . PRO A 1 137 ? 27.408 9.645 -16.329 1.00 92.81 137 PRO A C 1
ATOM 1070 O O . PRO A 1 137 ? 27.269 10.468 -15.430 1.00 92.81 137 PRO A O 1
ATOM 1073 N N . PHE A 1 138 ? 27.192 9.952 -17.614 1.00 92.62 138 PHE A N 1
ATOM 1074 C CA . PHE A 1 138 ? 26.835 11.297 -18.084 1.00 92.62 138 PHE A CA 1
ATOM 1075 C C . PHE A 1 138 ? 25.492 11.806 -17.532 1.00 92.62 138 PHE A C 1
ATOM 1077 O O . PHE A 1 138 ? 25.250 13.011 -17.529 1.00 92.62 138 PHE A O 1
ATOM 1084 N N . LEU A 1 139 ? 24.610 10.916 -17.056 1.00 92.50 139 LEU A N 1
ATOM 1085 C CA . LEU A 1 139 ? 23.342 11.308 -16.430 1.00 92.50 139 LEU A CA 1
ATOM 1086 C C . LEU A 1 139 ? 23.563 12.102 -15.130 1.00 92.50 139 LEU A C 1
ATOM 1088 O O . LEU A 1 139 ? 22.707 12.890 -14.726 1.00 92.50 139 LEU A O 1
ATOM 1092 N N . MET A 1 140 ? 24.733 11.953 -14.504 1.00 88.88 140 MET A N 1
ATOM 1093 C CA . MET A 1 140 ? 25.090 12.661 -13.273 1.00 88.88 140 MET A CA 1
ATOM 1094 C C . MET A 1 140 ? 25.537 14.111 -13.502 1.00 88.88 140 MET A C 1
ATOM 1096 O O . MET A 1 140 ? 25.539 14.893 -12.552 1.00 88.88 140 MET A O 1
ATOM 1100 N N . ASP A 1 141 ? 25.864 14.496 -14.741 1.00 85.38 141 ASP A N 1
ATOM 1101 C CA . ASP A 1 141 ? 26.333 15.849 -15.079 1.00 85.38 141 ASP A CA 1
ATOM 1102 C C . ASP A 1 141 ? 25.178 16.876 -15.160 1.00 85.38 141 ASP A C 1
ATOM 1104 O O . ASP A 1 141 ? 25.402 18.087 -15.244 1.00 85.38 141 ASP A O 1
ATOM 1108 N N . GLY A 1 142 ? 23.924 16.406 -15.150 1.00 72.62 142 GLY A N 1
ATOM 1109 C CA . GLY A 1 142 ? 22.714 17.217 -15.305 1.00 72.62 142 GLY A CA 1
ATOM 1110 C C . GLY A 1 142 ? 22.157 17.819 -14.006 1.00 72.62 142 GLY A C 1
ATOM 1111 O O . GLY A 1 142 ? 22.329 17.306 -12.900 1.00 72.62 142 GLY A O 1
ATOM 1112 N N . THR A 1 143 ? 21.406 18.920 -14.131 1.00 69.19 143 THR A N 1
ATOM 1113 C CA . THR A 1 143 ? 20.702 19.538 -12.994 1.00 69.19 143 THR A CA 1
ATOM 1114 C C . THR A 1 143 ? 19.393 18.813 -12.671 1.00 69.19 143 THR A C 1
ATOM 1116 O O . THR A 1 143 ? 18.513 18.714 -13.524 1.00 69.19 143 THR A O 1
ATOM 1119 N N . ARG A 1 144 ? 19.191 18.427 -11.407 1.00 74.94 144 ARG A N 1
ATOM 1120 C CA . ARG A 1 144 ? 18.005 17.688 -10.920 1.00 74.94 144 ARG A CA 1
ATOM 1121 C C . ARG A 1 144 ? 16.880 18.613 -10.443 1.00 74.94 144 ARG A C 1
ATOM 1123 O O . ARG A 1 144 ? 16.351 18.494 -9.341 1.00 74.94 144 ARG A O 1
ATOM 1130 N N . ARG A 1 145 ? 16.575 19.622 -11.258 1.00 79.56 145 ARG A N 1
ATOM 1131 C CA . ARG A 1 145 ? 15.648 20.710 -10.923 1.00 79.56 145 ARG A CA 1
ATOM 1132 C C . ARG A 1 145 ? 14.383 20.626 -11.765 1.00 79.56 145 ARG A C 1
ATOM 1134 O O . ARG A 1 145 ? 14.321 21.206 -12.846 1.00 79.56 145 ARG A O 1
ATOM 1141 N N . PHE A 1 146 ? 13.370 19.922 -11.262 1.00 82.25 146 PHE A N 1
ATOM 1142 C CA . PHE A 1 146 ? 12.077 19.757 -11.944 1.00 82.25 146 PHE A CA 1
ATOM 1143 C C . PHE A 1 146 ? 11.363 21.086 -12.250 1.00 82.25 146 PHE A C 1
ATOM 1145 O O . PHE A 1 146 ? 10.601 21.167 -13.207 1.00 82.25 146 PHE A O 1
ATOM 1152 N N . ASP A 1 147 ? 11.669 22.159 -11.517 1.00 81.19 147 ASP A N 1
ATOM 1153 C CA . ASP A 1 147 ? 11.175 23.515 -11.783 1.00 81.19 147 ASP A CA 1
ATOM 1154 C C . ASP A 1 147 ? 11.779 24.158 -13.048 1.00 81.19 147 ASP A C 1
ATOM 1156 O O . ASP A 1 147 ? 11.326 25.211 -13.485 1.00 81.19 147 ASP A O 1
ATOM 1160 N N . THR A 1 148 ? 12.777 23.521 -13.669 1.00 83.12 148 THR A N 1
ATOM 1161 C CA . THR A 1 148 ? 13.467 24.031 -14.866 1.00 83.12 148 THR A CA 1
ATOM 1162 C C . THR A 1 148 ? 13.018 23.377 -16.171 1.00 83.12 148 THR A C 1
ATOM 1164 O O . THR A 1 148 ? 13.624 23.646 -17.203 1.00 83.12 148 THR A O 1
ATOM 1167 N N . VAL A 1 149 ? 11.965 22.545 -16.165 1.00 85.12 149 VAL A N 1
ATOM 1168 C CA . VAL A 1 149 ? 11.443 21.869 -17.376 1.00 85.12 149 VAL A CA 1
ATOM 1169 C C . VAL A 1 149 ? 11.228 22.854 -18.531 1.00 85.12 149 VAL A C 1
ATOM 1171 O O . VAL A 1 149 ? 11.638 22.591 -19.664 1.00 85.12 149 VAL A O 1
ATOM 1174 N N . TYR A 1 150 ? 10.640 24.012 -18.235 1.00 86.75 150 TYR A N 1
ATOM 1175 C CA . TYR A 1 150 ? 10.494 25.114 -19.174 1.00 86.75 150 TYR A CA 1
ATOM 1176 C C . TYR A 1 150 ? 10.837 26.434 -18.492 1.00 86.75 150 TYR A C 1
ATOM 1178 O O . TYR A 1 150 ? 10.314 26.746 -17.424 1.00 86.75 150 TYR A O 1
ATOM 1186 N N . ASN A 1 151 ? 11.678 27.231 -19.143 1.00 83.38 151 ASN A N 1
ATOM 1187 C CA . ASN A 1 151 ? 11.981 28.592 -18.732 1.00 83.38 151 ASN A CA 1
ATOM 1188 C C . ASN A 1 151 ? 11.725 29.539 -19.919 1.00 83.38 151 ASN A C 1
ATOM 1190 O O . ASN A 1 151 ? 12.292 29.318 -20.990 1.00 83.38 151 ASN A O 1
ATOM 1194 N N . PRO A 1 152 ? 10.928 30.613 -19.761 1.00 83.06 152 PRO A N 1
ATOM 1195 C CA . PRO A 1 152 ? 10.656 31.556 -20.848 1.00 83.06 152 PRO A CA 1
ATOM 1196 C C . PRO A 1 152 ? 11.907 32.191 -21.482 1.00 83.06 152 PRO A C 1
ATOM 1198 O O . PRO A 1 152 ? 11.878 32.533 -22.659 1.00 83.06 152 PRO A O 1
ATOM 1201 N N . ALA A 1 153 ? 12.997 32.348 -20.724 1.00 85.69 153 ALA A N 1
ATOM 1202 C CA . ALA A 1 153 ? 14.239 32.971 -21.183 1.00 85.69 153 ALA A CA 1
ATOM 1203 C C . ALA A 1 153 ? 15.207 31.989 -21.865 1.00 85.69 153 ALA A C 1
ATOM 1205 O O . ALA A 1 153 ? 15.942 32.388 -22.765 1.00 85.69 153 ALA A O 1
ATOM 1206 N N . THR A 1 154 ? 15.231 30.717 -21.449 1.00 82.12 154 THR A N 1
ATOM 1207 C CA . THR A 1 154 ? 16.199 29.715 -21.948 1.00 82.12 154 THR A CA 1
ATOM 1208 C C . THR A 1 154 ? 15.554 28.563 -22.722 1.00 82.12 154 THR A C 1
ATOM 1210 O O . THR A 1 154 ? 16.255 27.691 -23.231 1.00 82.12 154 THR A O 1
ATOM 1213 N N . GLY A 1 155 ? 14.226 28.552 -22.840 1.00 87.69 155 GLY A N 1
ATOM 1214 C CA . GLY A 1 155 ? 13.457 27.509 -23.509 1.00 87.69 155 GLY A CA 1
ATOM 1215 C C . GLY A 1 155 ? 13.303 26.231 -22.680 1.00 87.69 155 GLY A C 1
ATOM 1216 O O . GLY A 1 155 ? 13.334 26.241 -21.448 1.00 87.69 155 GLY A O 1
ATOM 1217 N N . VAL A 1 156 ? 13.088 25.114 -23.377 1.00 88.81 156 VAL A N 1
ATOM 1218 C CA . VAL A 1 156 ? 12.896 23.785 -22.778 1.00 88.81 156 VAL A CA 1
ATOM 1219 C C . VAL A 1 156 ? 14.235 23.207 -22.322 1.00 88.81 156 VAL A C 1
ATOM 1221 O O . VAL A 1 156 ? 15.175 23.120 -23.117 1.00 88.81 156 VAL A O 1
ATOM 1224 N N . ASN A 1 157 ? 14.306 22.730 -21.079 1.00 89.50 157 ASN A N 1
ATOM 1225 C CA . ASN A 1 157 ? 15.444 21.957 -20.585 1.00 89.50 157 ASN A CA 1
ATOM 1226 C C . ASN A 1 157 ? 15.423 20.552 -21.211 1.00 89.50 157 ASN A C 1
ATOM 1228 O O . ASN A 1 157 ? 14.803 19.623 -20.694 1.00 89.50 157 ASN A O 1
ATOM 1232 N N . ARG A 1 158 ? 16.063 20.418 -22.380 1.00 89.81 158 ARG A N 1
ATOM 1233 C CA . ARG A 1 158 ? 16.036 19.189 -23.189 1.00 89.81 158 ARG A CA 1
ATOM 1234 C C . ARG A 1 158 ? 16.553 17.949 -22.446 1.00 89.81 158 ARG A C 1
ATOM 1236 O O . ARG A 1 158 ? 15.864 16.935 -22.557 1.00 89.81 158 ARG A O 1
ATOM 1243 N N . PRO A 1 159 ? 17.685 17.985 -21.708 1.00 90.44 159 PRO A N 1
ATOM 1244 C CA . PRO A 1 159 ? 18.125 16.838 -20.910 1.00 90.44 159 PRO A CA 1
ATOM 1245 C C . PRO A 1 159 ? 17.052 16.357 -19.928 1.00 90.44 159 PRO A C 1
ATOM 1247 O O . PRO A 1 159 ? 16.609 15.219 -20.023 1.00 90.44 159 PRO A O 1
ATOM 1250 N N . LEU A 1 160 ? 16.526 17.256 -19.089 1.00 89.62 160 LEU A N 1
ATOM 1251 C CA . LEU A 1 160 ? 15.523 16.899 -18.083 1.00 89.62 160 LEU A CA 1
ATOM 1252 C C . LEU A 1 160 ? 14.223 16.367 -18.704 1.00 89.62 160 LEU A C 1
ATOM 1254 O O . LEU A 1 160 ? 13.652 15.396 -18.215 1.00 89.62 160 LEU A O 1
ATOM 1258 N N . VAL A 1 161 ? 13.746 16.981 -19.792 1.00 91.12 161 VAL A N 1
ATOM 1259 C CA . VAL A 1 161 ? 12.567 16.472 -20.512 1.00 91.12 161 VAL A CA 1
ATOM 1260 C C . VAL A 1 161 ? 12.831 15.081 -21.081 1.00 91.12 161 VAL A C 1
ATOM 1262 O O . VAL A 1 161 ? 11.948 14.230 -21.015 1.00 91.12 161 VAL A O 1
ATOM 1265 N N . SER A 1 162 ? 14.030 14.828 -21.606 1.00 93.12 162 SER A N 1
ATOM 1266 C CA . SER A 1 162 ? 14.398 13.510 -22.135 1.00 93.12 162 SER A CA 1
ATOM 1267 C C . SER A 1 162 ? 14.419 12.452 -21.030 1.00 93.12 162 SER A C 1
ATOM 1269 O O . SER A 1 162 ? 13.866 11.374 -21.230 1.00 93.12 162 SER A O 1
ATOM 1271 N N . ASP A 1 163 ? 14.949 12.781 -19.849 1.00 93.94 163 ASP A N 1
ATOM 1272 C CA . ASP A 1 163 ? 14.966 11.878 -18.692 1.00 93.94 163 ASP A CA 1
ATOM 1273 C C . ASP A 1 163 ? 13.551 11.565 -18.178 1.00 93.94 163 ASP A C 1
ATOM 1275 O O . ASP A 1 163 ? 13.230 10.413 -17.891 1.00 93.94 163 ASP A O 1
ATOM 1279 N N . ILE A 1 164 ? 12.664 12.566 -18.116 1.00 92.69 164 ILE A N 1
ATOM 1280 C CA . ILE A 1 164 ? 11.251 12.370 -17.741 1.00 92.69 164 ILE A CA 1
ATOM 1281 C C . ILE A 1 164 ? 10.536 11.479 -18.764 1.00 92.69 164 ILE A C 1
ATOM 1283 O O . ILE A 1 164 ? 9.771 10.588 -18.389 1.00 92.69 164 ILE A O 1
ATOM 1287 N N . LEU A 1 165 ? 10.781 11.701 -20.058 1.00 94.69 165 LEU A N 1
ATOM 1288 C CA . LEU A 1 165 ? 10.220 10.864 -21.115 1.00 94.69 165 LEU A CA 1
ATOM 1289 C C . LEU A 1 165 ? 10.742 9.429 -21.023 1.00 94.69 165 LEU A C 1
ATOM 1291 O O . LEU A 1 165 ? 9.946 8.507 -21.177 1.00 94.69 165 LEU A O 1
ATOM 1295 N N . ALA A 1 166 ? 12.031 9.229 -20.731 1.00 96.12 166 ALA A N 1
ATOM 1296 C CA . ALA A 1 166 ? 12.603 7.907 -20.496 1.00 96.12 166 ALA A CA 1
ATOM 1297 C C . ALA A 1 166 ? 11.957 7.226 -19.278 1.00 96.12 166 ALA A C 1
ATOM 1299 O O . ALA A 1 166 ? 11.528 6.081 -19.384 1.00 96.12 166 ALA A O 1
ATOM 1300 N N . PHE A 1 167 ? 11.790 7.943 -18.163 1.00 95.44 167 PHE A N 1
ATOM 1301 C CA . PHE A 1 167 ? 11.122 7.433 -16.960 1.00 95.44 167 PHE A CA 1
ATOM 1302 C C . PHE A 1 167 ? 9.707 6.944 -17.248 1.00 95.44 167 PHE A C 1
ATOM 1304 O O . PHE A 1 167 ? 9.368 5.817 -16.903 1.00 95.44 167 PHE A O 1
ATOM 1311 N N . ILE A 1 168 ? 8.911 7.744 -17.956 1.00 95.12 168 ILE A N 1
ATOM 1312 C CA . ILE A 1 168 ? 7.552 7.371 -18.360 1.00 95.12 168 ILE A CA 1
ATOM 1313 C C . ILE A 1 168 ? 7.566 6.206 -19.363 1.00 95.12 168 ILE A C 1
ATOM 1315 O O . ILE A 1 168 ? 6.759 5.284 -19.261 1.00 95.12 168 ILE A O 1
ATOM 1319 N N . HIS A 1 169 ? 8.474 6.232 -20.342 1.00 96.06 169 HIS A N 1
ATOM 1320 C CA . HIS A 1 169 ? 8.576 5.206 -21.380 1.00 96.06 169 HIS A CA 1
ATOM 1321 C C . HIS A 1 169 ? 8.911 3.821 -20.812 1.00 96.06 169 HIS A C 1
ATOM 1323 O O . HIS A 1 169 ? 8.439 2.809 -21.335 1.00 96.06 169 HIS A O 1
ATOM 1329 N N . LEU A 1 170 ? 9.695 3.790 -19.734 1.00 96.56 170 LEU A N 1
ATOM 1330 C CA . LEU A 1 170 ? 10.150 2.577 -19.063 1.00 96.56 170 LEU A CA 1
ATOM 1331 C C . LEU A 1 170 ? 9.146 2.032 -18.035 1.00 96.56 170 LEU A C 1
ATOM 1333 O O . LEU A 1 170 ? 9.443 1.036 -17.381 1.00 96.56 170 LEU A O 1
ATOM 1337 N N . TRP A 1 171 ? 7.932 2.594 -17.933 1.00 94.88 171 TRP A N 1
ATOM 1338 C CA . TRP A 1 171 ? 6.811 1.997 -17.184 1.00 94.88 171 TRP A CA 1
ATOM 1339 C C . TRP A 1 171 ? 6.227 0.779 -17.916 1.00 94.88 171 TRP A C 1
ATOM 1341 O O . TRP A 1 171 ? 5.059 0.729 -18.304 1.00 94.88 171 TRP A O 1
ATOM 1351 N N . ARG A 1 172 ? 7.096 -0.197 -18.163 1.00 94.00 172 ARG A N 1
ATOM 1352 C CA . ARG A 1 172 ? 6.888 -1.388 -18.983 1.00 94.00 172 ARG A CA 1
ATOM 1353 C C . ARG A 1 172 ? 7.594 -2.556 -18.328 1.00 94.00 172 ARG A C 1
ATOM 1355 O O . ARG A 1 172 ? 8.564 -3.096 -18.848 1.00 94.00 172 ARG A O 1
ATOM 1362 N N . PHE A 1 173 ? 7.076 -2.933 -17.179 1.00 95.56 173 PHE A N 1
ATOM 1363 C CA . PHE A 1 173 ? 7.747 -3.802 -16.242 1.00 95.56 173 PHE A CA 1
ATOM 1364 C C . PHE A 1 173 ? 7.554 -5.270 -16.613 1.00 95.56 173 PHE A C 1
ATOM 1366 O O . PHE A 1 173 ? 6.455 -5.817 -16.483 1.00 95.56 173 PHE A O 1
ATOM 1373 N N . GLU A 1 174 ? 8.624 -5.910 -17.084 1.00 96.94 174 GLU A N 1
ATOM 1374 C CA . GLU A 1 174 ? 8.686 -7.372 -17.137 1.00 96.94 174 GLU A CA 1
ATOM 1375 C C . GLU A 1 174 ? 8.691 -7.946 -15.714 1.00 96.94 174 GLU A C 1
ATOM 1377 O O . GLU A 1 174 ? 9.014 -7.253 -14.750 1.00 96.94 174 GLU A O 1
ATOM 1382 N N . LEU A 1 175 ? 8.306 -9.212 -15.564 1.00 97.50 175 LEU A N 1
ATOM 1383 C CA . LEU A 1 175 ? 8.317 -9.875 -14.260 1.00 97.50 175 LEU A CA 1
ATOM 1384 C C . LEU A 1 175 ? 9.653 -10.583 -14.039 1.00 97.50 175 LEU A C 1
ATOM 1386 O O . LEU A 1 175 ? 10.050 -11.426 -14.841 1.00 97.50 175 LEU A O 1
ATOM 1390 N N . LYS A 1 176 ? 10.304 -10.270 -12.918 1.00 97.38 176 LYS A N 1
ATOM 1391 C CA . LYS A 1 176 ? 11.529 -10.923 -12.439 1.00 97.38 176 LYS A CA 1
ATOM 1392 C C . LYS A 1 176 ? 11.218 -12.036 -11.442 1.00 97.38 176 LYS A C 1
ATOM 1394 O O . LYS A 1 176 ? 11.807 -13.109 -11.506 1.00 97.38 176 LYS A O 1
ATOM 1399 N N . GLU A 1 177 ? 10.264 -11.791 -10.545 1.00 98.25 177 GLU A N 1
ATOM 1400 C CA . GLU A 1 177 ? 9.864 -12.711 -9.473 1.00 98.25 177 GLU A CA 1
ATOM 1401 C C . GLU A 1 177 ? 8.326 -12.837 -9.429 1.00 98.25 177 GLU A C 1
ATOM 1403 O O . GLU A 1 177 ? 7.686 -12.350 -8.497 1.00 98.25 177 GLU A O 1
ATOM 1408 N N . PRO A 1 178 ? 7.691 -13.472 -10.437 1.00 97.75 178 PRO A N 1
ATOM 1409 C CA . PRO A 1 178 ? 6.231 -13.475 -10.597 1.00 97.75 178 PRO A CA 1
ATOM 1410 C C . PRO A 1 178 ? 5.465 -14.090 -9.416 1.00 97.75 178 PRO A C 1
ATOM 1412 O O . PRO A 1 178 ? 4.336 -13.687 -9.151 1.00 97.75 178 PRO A O 1
ATOM 1415 N N . GLU A 1 179 ? 6.060 -15.027 -8.671 1.00 98.12 179 GLU A N 1
ATOM 1416 C CA . GLU A 1 179 ? 5.415 -15.638 -7.497 1.00 98.12 179 GLU A CA 1
ATOM 1417 C C . GLU A 1 179 ? 5.100 -14.620 -6.390 1.00 98.12 179 GLU A C 1
ATOM 1419 O O . GLU A 1 179 ? 4.123 -14.791 -5.661 1.00 98.12 179 GLU A O 1
ATOM 1424 N N . ARG A 1 180 ? 5.840 -13.507 -6.321 1.00 98.62 180 ARG A N 1
ATOM 1425 C CA . ARG A 1 180 ? 5.563 -12.415 -5.377 1.00 98.62 180 ARG A CA 1
ATOM 1426 C C . ARG A 1 180 ? 4.216 -11.749 -5.607 1.00 98.62 180 ARG A C 1
ATOM 1428 O O . ARG A 1 180 ? 3.621 -11.242 -4.668 1.00 98.62 180 ARG A O 1
ATOM 1435 N N . MET A 1 181 ? 3.665 -11.820 -6.818 1.00 98.69 181 MET A N 1
ATOM 1436 C CA . MET A 1 181 ? 2.311 -11.326 -7.076 1.00 98.69 181 MET A CA 1
ATOM 1437 C C . MET A 1 181 ? 1.258 -12.123 -6.293 1.00 98.69 181 MET A C 1
ATOM 1439 O O . MET A 1 181 ? 0.272 -11.552 -5.834 1.00 98.69 181 MET A O 1
ATOM 1443 N N . LYS A 1 182 ? 1.475 -13.423 -6.055 1.00 98.69 182 LYS A N 1
ATOM 1444 C CA . LYS A 1 182 ? 0.584 -14.218 -5.193 1.00 98.69 182 LYS A CA 1
ATOM 1445 C C . LYS A 1 182 ? 0.737 -13.833 -3.722 1.00 98.69 182 LYS A C 1
ATOM 1447 O O . LYS A 1 182 ? -0.269 -13.776 -3.024 1.00 98.69 182 LYS A O 1
ATOM 1452 N N . ALA A 1 183 ? 1.958 -13.532 -3.273 1.00 98.69 183 ALA A N 1
ATOM 1453 C CA . ALA A 1 183 ? 2.197 -13.000 -1.930 1.00 98.69 183 ALA A CA 1
ATOM 1454 C C . ALA A 1 183 ? 1.522 -11.630 -1.745 1.00 98.69 183 ALA A C 1
ATOM 1456 O O . ALA A 1 183 ? 0.828 -11.417 -0.757 1.00 98.69 183 ALA A O 1
ATOM 1457 N N . ALA A 1 184 ? 1.615 -10.745 -2.743 1.00 98.81 184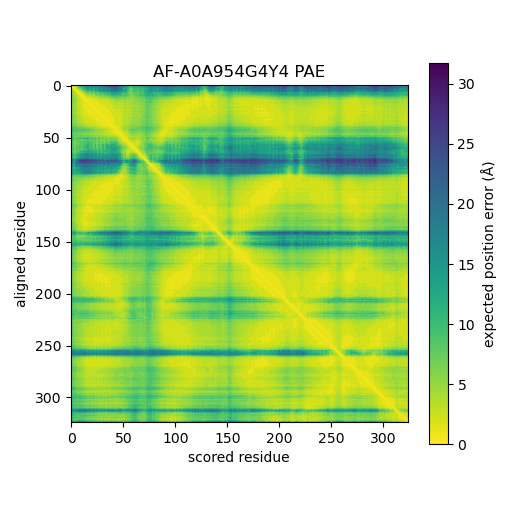 ALA A N 1
ATOM 1458 C CA . ALA A 1 184 ? 0.916 -9.463 -2.740 1.00 98.81 184 ALA A CA 1
ATOM 1459 C C . ALA A 1 184 ? -0.606 -9.633 -2.619 1.00 98.81 184 ALA A C 1
ATOM 1461 O O . ALA A 1 184 ? -1.240 -8.940 -1.829 1.00 98.81 184 ALA A O 1
ATOM 1462 N N . LEU A 1 185 ? -1.196 -10.579 -3.359 1.00 98.81 185 LEU A N 1
ATOM 1463 C CA . LEU A 1 185 ? -2.620 -10.894 -3.232 1.00 98.81 185 LEU A CA 1
ATOM 1464 C C . LEU A 1 185 ? -2.975 -11.410 -1.834 1.00 98.81 185 LEU A C 1
ATOM 1466 O O . LEU A 1 185 ? -3.974 -10.963 -1.279 1.00 98.81 185 LEU A O 1
ATOM 1470 N N . ALA A 1 186 ? -2.170 -12.314 -1.268 1.00 98.75 186 ALA A N 1
ATOM 1471 C CA . ALA A 1 186 ? -2.393 -12.831 0.080 1.00 98.75 186 ALA A CA 1
ATOM 1472 C C . ALA A 1 186 ? -2.388 -11.699 1.118 1.00 98.75 186 ALA A C 1
ATOM 1474 O O . ALA A 1 186 ? -3.318 -11.598 1.910 1.00 98.75 186 ALA A O 1
ATOM 1475 N N . HIS A 1 187 ? -1.427 -10.776 1.029 1.00 98.69 187 HIS A N 1
ATOM 1476 C CA . HIS A 1 187 ? -1.398 -9.585 1.873 1.00 98.69 187 HIS A CA 1
ATOM 1477 C C . HIS A 1 187 ? -2.639 -8.695 1.694 1.00 98.69 187 HIS A C 1
ATOM 1479 O O . HIS A 1 187 ? -3.208 -8.231 2.675 1.00 98.69 187 HIS A O 1
ATOM 1485 N N . LEU A 1 188 ? -3.128 -8.475 0.469 1.00 98.62 188 LEU A N 1
ATOM 1486 C CA . LEU A 1 188 ? -4.365 -7.705 0.260 1.00 98.62 188 LEU A CA 1
ATOM 1487 C C . LEU A 1 188 ? -5.601 -8.405 0.853 1.00 98.62 188 LEU A C 1
ATOM 1489 O O . LEU A 1 188 ? -6.485 -7.740 1.393 1.00 98.62 188 LEU A O 1
ATOM 1493 N N . GLU A 1 189 ? -5.673 -9.735 0.765 1.00 98.56 189 GLU A N 1
ATOM 1494 C CA . GLU A 1 189 ? -6.738 -10.532 1.386 1.00 98.56 189 GLU A CA 1
ATOM 1495 C C . GLU A 1 189 ? -6.646 -10.522 2.923 1.00 98.56 189 GLU A C 1
ATOM 1497 O O . GLU A 1 189 ? -7.676 -10.477 3.600 1.00 98.56 189 GLU A O 1
ATOM 1502 N N . ASP A 1 190 ? -5.434 -10.533 3.481 1.00 98.38 190 ASP A N 1
ATOM 1503 C CA . ASP A 1 190 ? -5.188 -10.428 4.921 1.00 98.38 190 ASP A CA 1
ATOM 1504 C C . ASP A 1 190 ? -5.525 -9.028 5.448 1.00 98.38 190 ASP A C 1
ATOM 1506 O O . ASP A 1 190 ? -6.208 -8.917 6.465 1.00 98.38 190 ASP A O 1
ATOM 1510 N N . MET A 1 191 ? -5.171 -7.967 4.716 1.00 97.62 191 MET A N 1
ATOM 1511 C CA . MET A 1 191 ? -5.578 -6.593 5.031 1.00 97.62 191 MET A CA 1
ATOM 1512 C C . MET A 1 191 ? -7.100 -6.469 5.130 1.00 97.62 191 MET A C 1
ATOM 1514 O O . MET A 1 191 ? -7.609 -5.984 6.136 1.00 97.62 191 MET A O 1
ATOM 1518 N N . GLN A 1 192 ? -7.843 -6.998 4.153 1.00 97.06 192 GLN A N 1
ATOM 1519 C CA . GLN A 1 192 ? -9.307 -6.976 4.198 1.00 97.06 192 GLN A CA 1
ATOM 1520 C C . GLN A 1 192 ? -9.863 -7.730 5.417 1.00 97.06 192 GLN A C 1
ATOM 1522 O O . GLN A 1 192 ? -10.855 -7.307 6.020 1.00 97.06 192 GLN A O 1
ATOM 1527 N N . ARG A 1 193 ? -9.223 -8.840 5.806 1.00 97.38 193 ARG A N 1
ATOM 1528 C CA . ARG A 1 193 ? -9.614 -9.618 6.986 1.00 97.38 193 ARG A CA 1
ATOM 1529 C C . ARG A 1 193 ? -9.384 -8.834 8.275 1.00 97.38 193 ARG A C 1
ATOM 1531 O O . ARG A 1 193 ? -10.270 -8.835 9.129 1.00 97.38 193 ARG A O 1
ATOM 1538 N N . HIS A 1 194 ? -8.236 -8.174 8.399 1.00 97.81 194 HIS A N 1
ATOM 1539 C CA . HIS A 1 194 ? -7.927 -7.300 9.527 1.00 97.81 194 HIS A CA 1
ATOM 1540 C C . HIS A 1 194 ? -8.896 -6.125 9.605 1.00 97.81 194 HIS A C 1
ATOM 1542 O O . HIS A 1 194 ? -9.496 -5.939 10.658 1.00 97.81 194 HIS A O 1
ATOM 1548 N N . ALA A 1 195 ? -9.181 -5.457 8.485 1.00 96.31 195 ALA A N 1
ATOM 1549 C CA . ALA A 1 195 ? -10.160 -4.374 8.419 1.00 96.31 195 ALA A CA 1
ATOM 1550 C C . ALA A 1 195 ? -11.554 -4.817 8.912 1.00 96.31 195 ALA A C 1
ATOM 1552 O O . ALA A 1 195 ? -12.228 -4.116 9.661 1.00 96.31 195 ALA A O 1
ATOM 1553 N N . LYS A 1 196 ? -12.009 -6.029 8.574 1.00 96.88 196 LYS A N 1
ATOM 1554 C CA . LYS A 1 196 ? -13.273 -6.558 9.126 1.00 96.88 196 LYS A CA 1
ATOM 1555 C C . LYS A 1 196 ? -13.182 -6.909 10.612 1.00 96.88 196 LYS A C 1
ATOM 1557 O O . LYS A 1 196 ? -14.177 -6.804 11.327 1.00 96.88 196 LYS A O 1
ATOM 1562 N N . SER A 1 197 ? -12.020 -7.375 11.057 1.00 96.56 197 SER A N 1
ATOM 1563 C CA . SER A 1 197 ? -11.781 -7.766 12.443 1.00 96.56 197 SER A CA 1
ATOM 1564 C C . SER A 1 197 ? -11.705 -6.548 13.370 1.00 96.56 197 SER A C 1
ATOM 1566 O O . SER A 1 197 ? -12.399 -6.551 14.382 1.00 96.56 197 SER A O 1
ATOM 1568 N N . MET A 1 198 ? -11.003 -5.471 12.988 1.00 96.06 198 MET A N 1
ATOM 1569 C CA . MET A 1 198 ? -10.954 -4.220 13.765 1.00 96.06 198 MET A CA 1
ATOM 1570 C C . MET A 1 198 ? -12.361 -3.675 14.040 1.00 96.06 198 MET A C 1
ATOM 1572 O O . MET A 1 198 ? -12.716 -3.455 15.191 1.00 96.06 198 MET A O 1
ATOM 1576 N N . TRP A 1 199 ? -13.228 -3.587 13.021 1.00 96.81 199 TRP A N 1
ATOM 1577 C CA . TRP A 1 199 ? -14.585 -3.053 13.184 1.00 96.81 199 TRP A CA 1
ATOM 1578 C C . TRP A 1 199 ? -15.466 -3.940 14.058 1.00 96.81 199 TRP A C 1
ATOM 1580 O O . TRP A 1 199 ? -16.376 -3.443 14.717 1.00 96.81 199 TRP A O 1
ATOM 1590 N N . LYS A 1 200 ? -15.204 -5.250 14.097 1.00 96.62 200 LYS A N 1
ATOM 1591 C CA . LYS A 1 200 ? -15.877 -6.147 15.038 1.00 96.62 200 LYS A CA 1
ATOM 1592 C C . LYS A 1 200 ? -15.510 -5.809 16.488 1.00 96.62 200 LYS A C 1
ATOM 1594 O O . LYS A 1 200 ? -16.391 -5.916 17.337 1.00 96.62 200 LYS A O 1
ATOM 1599 N N . TYR A 1 201 ? -14.254 -5.457 16.764 1.00 96.06 201 TYR A N 1
ATOM 1600 C CA . TYR A 1 201 ? -13.805 -5.077 18.106 1.00 96.06 201 TYR A CA 1
ATOM 1601 C C . TYR A 1 201 ? -14.295 -3.677 18.483 1.00 96.06 201 TYR A C 1
ATOM 1603 O O . TYR A 1 201 ? -15.012 -3.570 19.473 1.00 96.06 201 TYR A O 1
ATOM 1611 N N . TYR A 1 202 ? -14.113 -2.680 17.612 1.00 95.62 202 TYR A N 1
ATOM 1612 C CA . TYR A 1 202 ? -14.610 -1.321 17.859 1.00 95.62 202 TYR A CA 1
ATOM 1613 C C . TYR A 1 202 ? -16.112 -1.271 18.141 1.00 95.62 202 TYR A C 1
ATOM 1615 O O . TYR A 1 202 ? -16.576 -0.586 19.045 1.00 95.62 202 TYR A O 1
ATOM 1623 N N . LEU A 1 203 ? -16.924 -2.025 17.391 1.00 96.00 203 LEU A N 1
ATOM 1624 C CA . LEU A 1 203 ? -18.373 -2.066 17.624 1.00 96.00 203 LEU A CA 1
ATOM 1625 C C . LEU A 1 203 ? -18.774 -2.798 18.916 1.00 96.00 203 LEU A C 1
ATOM 1627 O O . LEU A 1 203 ? -19.932 -2.695 19.325 1.00 96.00 203 LEU A O 1
ATOM 1631 N N . ALA A 1 204 ? -17.870 -3.572 19.517 1.00 95.06 204 ALA A N 1
ATOM 1632 C CA . ALA A 1 204 ? -18.099 -4.280 20.772 1.00 95.06 204 ALA A CA 1
ATOM 1633 C C . ALA A 1 204 ? -17.629 -3.486 22.002 1.00 95.06 204 ALA A C 1
ATOM 1635 O O . ALA A 1 204 ? -18.063 -3.800 23.113 1.00 95.06 204 ALA A O 1
ATOM 1636 N N . GLU A 1 205 ? -16.772 -2.484 21.813 1.00 91.94 205 GLU A N 1
ATOM 1637 C CA . GLU A 1 205 ? -16.274 -1.619 22.881 1.00 91.94 205 GLU A CA 1
ATOM 1638 C C . GLU A 1 205 ? -17.388 -0.786 23.520 1.00 91.94 205 GLU A C 1
ATOM 1640 O O . GLU A 1 205 ? 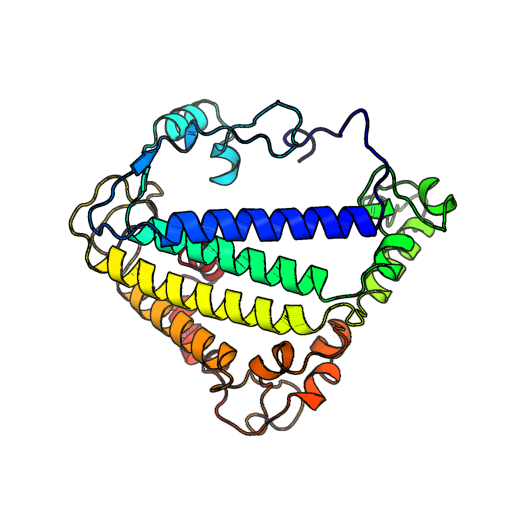-18.398 -0.431 22.902 1.00 91.94 205 GLU A O 1
ATOM 1645 N N . THR A 1 206 ? -17.207 -0.503 24.809 1.00 91.19 206 THR A N 1
ATOM 1646 C CA . THR A 1 206 ? -18.218 0.177 25.639 1.00 91.19 206 THR A CA 1
ATOM 1647 C C . THR A 1 206 ? -17.672 1.370 26.402 1.00 91.19 206 THR A C 1
ATOM 1649 O O . THR A 1 206 ? -18.450 2.213 26.852 1.00 91.19 206 THR A O 1
ATOM 1652 N N . ASP A 1 207 ? -16.357 1.437 26.568 1.00 89.62 207 ASP A N 1
ATOM 1653 C CA . ASP A 1 207 ? -15.669 2.601 27.083 1.00 89.62 207 ASP A CA 1
ATOM 1654 C C . ASP A 1 207 ? -15.564 3.694 26.012 1.00 89.62 207 ASP A C 1
ATOM 1656 O O . ASP A 1 207 ? -16.078 3.559 24.906 1.00 89.62 207 ASP A O 1
ATOM 1660 N N . ASN A 1 208 ? -15.021 4.841 26.398 1.00 90.62 208 ASN A N 1
ATOM 1661 C CA . ASN A 1 208 ? -14.892 6.015 25.544 1.00 90.62 208 ASN A CA 1
ATOM 1662 C C . ASN A 1 208 ? -13.623 6.762 25.961 1.00 90.62 208 ASN A C 1
ATOM 1664 O O . ASN A 1 208 ? -13.670 7.918 26.395 1.00 90.62 208 ASN A O 1
ATOM 1668 N N . GLU A 1 209 ? -12.517 6.029 25.989 1.00 88.88 209 GLU A N 1
ATOM 1669 C CA . GLU A 1 209 ? -11.270 6.431 26.624 1.00 88.88 209 GLU A CA 1
ATOM 1670 C C . GLU A 1 209 ? -10.214 6.645 25.544 1.00 88.88 209 GLU A C 1
ATOM 1672 O O . GLU A 1 209 ? -9.547 5.717 25.125 1.00 88.88 209 GLU A O 1
ATOM 1677 N N . ASN A 1 210 ? -10.052 7.896 25.102 1.00 89.19 210 ASN A N 1
ATOM 1678 C CA . ASN A 1 210 ? -8.975 8.306 24.194 1.00 89.19 210 ASN A CA 1
ATOM 1679 C C . ASN A 1 210 ? -8.855 7.462 22.907 1.00 89.19 210 ASN A C 1
ATOM 1681 O O . ASN A 1 210 ? -7.747 7.114 22.491 1.00 89.19 210 ASN A O 1
ATOM 1685 N N . GLU A 1 211 ? -9.988 7.199 22.252 1.00 89.88 211 GLU A N 1
ATOM 1686 C CA . GLU A 1 211 ? -10.039 6.320 21.080 1.00 89.88 211 GLU A CA 1
ATOM 1687 C C . GLU A 1 211 ? -9.229 6.868 19.899 1.00 89.88 211 GLU A C 1
ATOM 1689 O O . GLU A 1 211 ? -9.368 8.045 19.518 1.00 89.88 211 GLU A O 1
ATOM 1694 N N . TRP A 1 212 ? -8.443 5.994 19.261 1.00 89.69 212 TRP A N 1
ATOM 1695 C CA . TRP A 1 212 ? -7.838 6.296 17.966 1.00 89.69 212 TRP A CA 1
ATOM 1696 C C . TRP A 1 212 ? -8.910 6.396 16.890 1.00 89.69 212 TRP A C 1
ATOM 1698 O O . TRP A 1 212 ? -9.021 7.449 16.262 1.00 89.69 212 TRP A O 1
ATOM 1708 N N . ILE A 1 213 ? -9.722 5.350 16.711 1.00 91.31 213 ILE A N 1
ATOM 1709 C CA . ILE A 1 213 ? -10.893 5.332 15.827 1.00 91.31 213 ILE A CA 1
ATOM 1710 C C . ILE A 1 213 ? -12.125 5.051 16.686 1.00 91.31 213 ILE A C 1
ATOM 1712 O O . ILE A 1 213 ? -12.323 3.918 17.105 1.00 91.31 213 ILE A O 1
ATOM 1716 N N . PRO A 1 214 ? -12.994 6.045 16.922 1.00 93.25 214 PRO A N 1
ATOM 1717 C CA . PRO A 1 214 ? -14.168 5.826 17.744 1.00 93.25 214 PRO A CA 1
ATOM 1718 C C . PRO A 1 214 ? -15.225 5.026 16.983 1.00 93.25 214 PRO A C 1
ATOM 1720 O O . PRO A 1 214 ? -15.506 5.271 15.802 1.00 93.25 214 PRO A O 1
ATOM 1723 N N . ASN A 1 215 ? -15.911 4.143 17.695 1.00 94.50 215 ASN A N 1
ATOM 1724 C CA . ASN A 1 215 ? -17.190 3.603 17.270 1.00 94.50 215 ASN A CA 1
ATOM 1725 C C . ASN A 1 215 ? -18.291 4.695 17.289 1.00 94.50 215 ASN A C 1
ATOM 1727 O O . ASN A 1 215 ? -18.083 5.809 17.780 1.00 94.50 215 ASN A O 1
ATOM 1731 N N . PRO A 1 216 ? -19.501 4.420 16.763 1.00 96.44 216 PRO A N 1
ATOM 1732 C CA . PRO A 1 216 ? -20.560 5.428 16.643 1.00 96.44 216 PRO A CA 1
ATOM 1733 C C . PRO A 1 216 ? -21.059 6.066 17.949 1.00 96.44 216 PRO A C 1
ATOM 1735 O O . PRO A 1 216 ? -21.742 7.093 17.893 1.00 96.44 216 PRO A O 1
ATOM 1738 N N . ASN A 1 217 ? -20.775 5.451 19.099 1.00 94.94 217 ASN A N 1
ATOM 1739 C CA . ASN A 1 217 ? -21.178 5.919 20.426 1.00 94.94 217 ASN A CA 1
ATOM 1740 C C . ASN A 1 217 ? -20.019 6.563 21.207 1.00 94.94 217 ASN A C 1
ATOM 1742 O O . ASN A 1 217 ? -20.246 7.088 22.297 1.00 94.94 217 ASN A O 1
ATOM 1746 N N . GLN A 1 218 ? -18.810 6.539 20.650 1.00 93.06 218 GLN A N 1
ATOM 1747 C CA . GLN A 1 218 ? -17.590 7.073 21.240 1.00 93.06 218 GLN A CA 1
ATOM 1748 C C . GLN A 1 218 ? -17.199 8.421 20.615 1.00 93.06 218 GLN A C 1
ATOM 1750 O O . GLN A 1 218 ? -17.755 8.891 19.619 1.00 93.06 218 GLN A O 1
ATOM 1755 N N . THR A 1 219 ? -16.220 9.073 21.229 1.00 90.19 219 THR A N 1
ATOM 1756 C CA . THR A 1 219 ? -15.559 10.292 20.773 1.00 90.19 219 THR A CA 1
ATOM 1757 C C . THR A 1 219 ? -14.063 10.028 20.738 1.00 90.19 219 THR A C 1
ATOM 1759 O O . THR A 1 219 ? -13.445 9.821 21.774 1.00 90.19 219 THR A O 1
ATOM 1762 N N . GLY A 1 220 ? -13.487 10.047 19.539 1.00 86.00 220 GLY A N 1
ATOM 1763 C CA . GLY A 1 220 ? -12.055 9.829 19.363 1.00 86.00 220 GLY A CA 1
ATOM 1764 C C . GLY A 1 220 ? -11.246 11.094 19.596 1.00 86.00 220 GLY A C 1
ATOM 1765 O O . GLY A 1 220 ? -11.769 12.208 19.506 1.00 86.00 220 GLY A O 1
ATOM 1766 N N . VAL A 1 221 ? -9.946 10.919 19.817 1.00 82.75 221 VAL A N 1
ATOM 1767 C CA . VAL A 1 221 ? -8.997 12.010 20.110 1.00 82.75 221 VAL A CA 1
ATOM 1768 C C . VAL A 1 221 ? -8.893 13.017 18.961 1.00 82.75 221 VAL A C 1
ATOM 1770 O O . VAL A 1 221 ? -8.653 14.199 19.186 1.00 82.75 221 VAL A O 1
ATOM 1773 N N . LEU A 1 222 ? -9.123 12.576 17.721 1.00 78.56 222 LEU A N 1
ATOM 1774 C CA . LEU A 1 222 ? -9.147 13.454 16.545 1.00 78.56 222 LEU A CA 1
ATOM 1775 C C . LEU A 1 222 ? -10.456 14.253 16.399 1.00 78.56 222 LEU A C 1
ATOM 1777 O O . LEU A 1 222 ? -10.593 15.022 15.448 1.00 78.56 222 LEU A O 1
ATOM 1781 N N . GLU A 1 223 ? -11.444 14.022 17.272 1.00 84.12 223 GLU A N 1
ATOM 1782 C CA . GLU A 1 223 ? -12.793 14.613 17.237 1.00 84.12 223 GLU A CA 1
ATOM 1783 C C . GLU A 1 223 ? -13.528 14.432 15.891 1.00 84.12 223 GLU A C 1
ATOM 1785 O O . GLU A 1 223 ? -14.498 15.123 15.558 1.00 84.12 223 GLU A O 1
ATOM 1790 N N . ILE A 1 224 ? -13.095 13.454 15.089 1.00 84.62 224 ILE A N 1
ATOM 1791 C CA . ILE A 1 224 ? -13.759 13.082 13.845 1.00 84.62 224 ILE A CA 1
ATOM 1792 C C . ILE A 1 224 ? -14.957 12.204 14.196 1.00 84.62 224 ILE A C 1
ATOM 1794 O O . ILE A 1 224 ? -14.810 11.056 14.605 1.00 84.62 224 ILE A O 1
ATOM 1798 N N . LYS A 1 225 ? -16.164 12.735 13.988 1.00 89.69 225 LYS A N 1
ATOM 1799 C CA . LYS A 1 225 ? -17.401 11.981 14.208 1.00 89.69 225 LYS A CA 1
ATOM 1800 C C . LYS A 1 225 ? -17.504 10.779 13.263 1.00 89.69 225 LYS A C 1
ATOM 1802 O O . LYS A 1 225 ? -17.564 10.959 12.045 1.00 89.69 225 LYS A O 1
ATOM 1807 N N . VAL A 1 226 ? -17.630 9.589 13.844 1.00 93.38 226 VAL A N 1
ATOM 1808 C CA . VAL A 1 226 ? -17.979 8.337 13.164 1.00 93.38 226 VAL A CA 1
ATOM 1809 C C . VAL A 1 226 ? -19.454 8.035 13.433 1.00 93.38 226 VAL A C 1
ATOM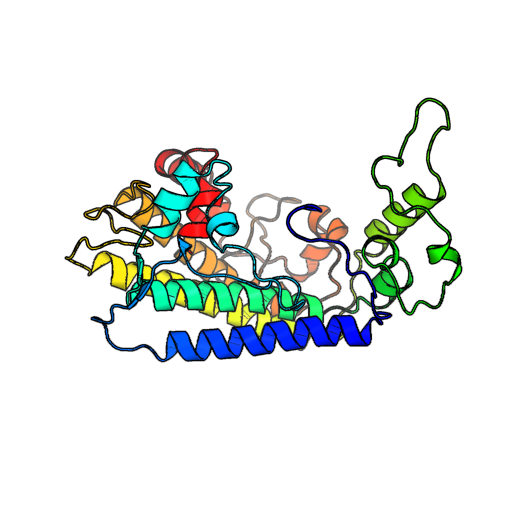 1811 O O . VAL A 1 226 ? -19.933 8.191 14.551 1.00 93.38 226 VAL A O 1
ATOM 1814 N N . THR A 1 227 ? -20.221 7.669 12.405 1.00 94.81 227 THR A N 1
ATOM 1815 C CA . THR A 1 227 ? -21.647 7.320 12.547 1.00 94.81 227 THR A CA 1
ATOM 1816 C C . THR A 1 227 ? -21.884 5.858 12.194 1.00 94.81 227 THR A C 1
ATOM 1818 O O . THR A 1 227 ? -21.123 5.278 11.423 1.00 94.81 227 THR A O 1
ATOM 1821 N N . GLN A 1 228 ? -22.979 5.270 12.685 1.00 96.06 228 GLN A N 1
ATOM 1822 C CA . GLN A 1 228 ? -23.352 3.899 12.317 1.00 96.06 228 GLN A CA 1
ATOM 1823 C C . GLN A 1 228 ? -23.487 3.740 10.796 1.00 96.06 228 GLN A C 1
ATOM 1825 O O . GLN A 1 228 ? -23.011 2.765 10.230 1.00 96.06 228 GLN A O 1
ATOM 1830 N N . GLU A 1 229 ? -24.050 4.743 10.115 1.00 95.69 229 GLU A N 1
ATOM 1831 C CA . GLU A 1 229 ? -24.169 4.732 8.656 1.00 95.69 229 GLU A CA 1
ATOM 1832 C C . GLU A 1 229 ? -22.798 4.690 7.960 1.00 95.69 229 GLU A C 1
ATOM 1834 O O . GLU A 1 229 ? -22.653 4.008 6.941 1.00 95.69 229 GLU A O 1
ATOM 1839 N N . MET A 1 230 ? -21.789 5.389 8.500 1.00 95.38 230 MET A N 1
ATOM 1840 C CA . MET A 1 230 ? -20.412 5.331 7.992 1.00 95.38 230 MET A CA 1
ATOM 1841 C C . MET A 1 230 ? -19.839 3.927 8.131 1.00 95.38 230 MET A C 1
ATOM 1843 O O . MET A 1 230 ? -19.324 3.401 7.146 1.00 95.38 230 MET A O 1
ATOM 1847 N N . VAL A 1 231 ? -19.985 3.303 9.302 1.00 95.75 231 VAL A N 1
ATOM 1848 C CA . VAL A 1 231 ? -19.501 1.937 9.544 1.00 95.75 231 VAL A CA 1
ATOM 1849 C C . VAL A 1 231 ? -20.208 0.937 8.630 1.00 95.75 231 VAL A C 1
ATOM 1851 O O . VAL A 1 231 ? -19.551 0.202 7.898 1.00 95.75 231 VAL A O 1
ATOM 1854 N N . ASP A 1 232 ? -21.540 0.969 8.569 1.00 96.75 232 ASP A N 1
ATOM 1855 C CA . ASP A 1 232 ? -22.330 0.066 7.726 1.00 96.75 232 ASP A CA 1
ATOM 1856 C C . ASP A 1 232 ? -21.976 0.214 6.242 1.00 96.75 232 ASP A C 1
ATOM 1858 O O . ASP A 1 232 ? -21.946 -0.758 5.488 1.00 96.75 232 ASP A O 1
ATOM 1862 N N . THR A 1 233 ? -21.731 1.445 5.790 1.00 95.69 233 THR A N 1
ATOM 1863 C CA . THR A 1 233 ? -21.334 1.715 4.403 1.00 95.69 233 THR A CA 1
ATOM 1864 C C . THR A 1 233 ? -19.905 1.255 4.136 1.00 95.69 233 THR A C 1
ATOM 1866 O O . THR A 1 233 ? -19.634 0.722 3.062 1.00 95.69 233 THR A O 1
ATOM 1869 N N . TRP A 1 234 ? -19.001 1.412 5.102 1.00 95.44 234 TRP A N 1
ATOM 1870 C CA . TRP A 1 234 ? -17.627 0.939 4.990 1.00 95.44 234 TRP A CA 1
ATOM 1871 C C . TRP A 1 234 ? -17.534 -0.587 4.943 1.00 95.44 234 TRP A C 1
ATOM 1873 O O . TRP A 1 234 ? -16.851 -1.126 4.078 1.00 95.44 234 TRP A O 1
ATOM 1883 N N . LEU A 1 235 ? -18.284 -1.297 5.789 1.00 96.31 235 LEU A N 1
ATOM 1884 C CA . LEU A 1 235 ? -18.316 -2.762 5.779 1.00 96.31 235 LEU A CA 1
ATOM 1885 C C . LEU A 1 235 ? -18.802 -3.319 4.431 1.00 96.31 235 LEU A C 1
ATOM 1887 O O . LEU A 1 235 ? -18.250 -4.303 3.945 1.00 96.31 235 LEU A O 1
ATOM 1891 N N . VAL A 1 236 ? -19.756 -2.646 3.774 1.00 96.56 236 VAL A N 1
ATOM 1892 C CA . VAL A 1 236 ? -20.162 -2.980 2.396 1.00 96.56 236 VAL A CA 1
ATOM 1893 C C . VAL A 1 236 ? -19.006 -2.792 1.408 1.00 96.56 236 VAL A C 1
ATOM 1895 O O . VAL A 1 236 ? -18.803 -3.637 0.540 1.00 96.56 236 VAL A O 1
ATOM 1898 N N . VAL A 1 237 ? -18.225 -1.714 1.535 1.00 95.50 237 VAL A N 1
ATOM 1899 C CA . VAL A 1 237 ? -17.033 -1.482 0.698 1.00 95.50 237 VAL A CA 1
ATOM 1900 C C . VAL A 1 237 ? -15.978 -2.571 0.924 1.00 95.50 237 VAL A C 1
ATOM 1902 O O . VAL A 1 237 ? -15.411 -3.068 -0.049 1.00 95.50 237 VAL A O 1
ATOM 1905 N N . LEU A 1 238 ? -15.735 -2.978 2.174 1.00 96.06 238 LEU A N 1
ATOM 1906 C CA . LEU A 1 238 ? -14.790 -4.050 2.503 1.00 96.06 238 LEU A CA 1
ATOM 1907 C C . LEU A 1 238 ? -15.231 -5.406 1.942 1.00 96.06 238 LEU A C 1
ATOM 1909 O O . LEU A 1 238 ? -14.395 -6.162 1.440 1.00 96.06 238 LEU A O 1
ATOM 1913 N N . ASP A 1 239 ? -16.523 -5.727 2.015 1.00 97.44 239 ASP A N 1
ATOM 1914 C CA . ASP A 1 239 ? -17.069 -6.954 1.429 1.00 97.44 239 ASP A CA 1
ATOM 1915 C C . ASP A 1 239 ? -16.910 -6.955 -0.092 1.00 97.44 239 ASP A C 1
ATOM 1917 O O . ASP A 1 239 ? -16.395 -7.920 -0.661 1.00 97.44 239 ASP A O 1
ATOM 1921 N N . GLU A 1 240 ? -17.250 -5.843 -0.741 1.00 97.25 240 GLU A N 1
ATOM 1922 C CA . GLU A 1 240 ? -17.125 -5.687 -2.187 1.00 97.25 240 GLU A CA 1
ATOM 1923 C C . GLU A 1 240 ? -15.665 -5.814 -2.658 1.00 97.25 240 GLU A C 1
ATOM 1925 O O . GLU A 1 240 ? -15.369 -6.537 -3.613 1.00 97.25 240 GLU A O 1
ATOM 1930 N N . ALA A 1 241 ? -14.728 -5.169 -1.954 1.00 96.56 241 ALA A N 1
ATOM 1931 C CA . ALA A 1 241 ? -13.298 -5.293 -2.223 1.00 96.56 241 ALA A CA 1
ATOM 1932 C C . ALA A 1 241 ? -12.808 -6.741 -2.052 1.00 96.56 241 ALA A C 1
ATOM 1934 O O . ALA A 1 241 ? -12.074 -7.251 -2.903 1.00 96.56 241 ALA A O 1
ATOM 1935 N N . GLY A 1 242 ? -13.261 -7.429 -0.999 1.00 97.81 242 GLY A N 1
ATOM 1936 C CA . GLY A 1 242 ? -12.951 -8.837 -0.758 1.00 97.81 242 GLY A CA 1
ATOM 1937 C C . GLY A 1 242 ? -13.445 -9.756 -1.880 1.00 97.81 242 GLY A C 1
ATOM 1938 O O . GLY A 1 242 ? -12.708 -10.634 -2.331 1.00 97.81 242 GLY A O 1
ATOM 1939 N N . GLU A 1 243 ? -14.659 -9.542 -2.392 1.00 98.44 243 GLU A N 1
ATOM 1940 C CA . GLU A 1 243 ? -15.200 -10.323 -3.513 1.00 98.44 243 GLU A CA 1
ATOM 1941 C C . GLU A 1 243 ? -14.427 -10.103 -4.822 1.00 98.44 243 GLU A C 1
ATOM 1943 O O . GLU A 1 243 ? -14.267 -11.048 -5.606 1.00 98.44 243 GLU A O 1
ATOM 1948 N N . VAL A 1 244 ? -13.899 -8.896 -5.047 1.00 98.31 244 VAL A N 1
ATOM 1949 C CA . VAL A 1 244 ? -13.031 -8.587 -6.194 1.00 98.31 244 VAL A CA 1
ATOM 1950 C C . VAL A 1 244 ? -11.660 -9.266 -6.064 1.00 98.31 244 VAL A C 1
ATOM 1952 O O . VAL A 1 244 ? -11.200 -9.890 -7.024 1.00 98.31 244 VAL A O 1
ATOM 1955 N N . LEU A 1 245 ? -11.022 -9.219 -4.888 1.00 98.38 245 LEU A N 1
ATOM 1956 C CA . LEU A 1 245 ? -9.737 -9.898 -4.625 1.00 98.38 245 LEU A CA 1
ATOM 1957 C C . LEU A 1 245 ? -9.851 -11.428 -4.759 1.00 98.38 245 LEU A C 1
ATOM 1959 O O . LEU A 1 245 ? -8.973 -12.098 -5.310 1.00 98.38 245 LEU A O 1
ATOM 1963 N N . GLN A 1 246 ? -10.989 -11.984 -4.344 1.00 98.25 246 GLN A N 1
ATOM 1964 C CA . GLN A 1 246 ? -11.305 -13.406 -4.494 1.00 98.25 246 GLN A CA 1
ATOM 1965 C C . GLN A 1 246 ? -11.700 -13.792 -5.930 1.00 98.25 246 GLN A C 1
ATOM 1967 O O . GLN A 1 246 ? -11.880 -14.977 -6.212 1.00 98.25 246 GLN A O 1
ATOM 1972 N N . GLY A 1 247 ? -11.834 -12.827 -6.848 1.00 97.94 247 GLY A N 1
ATOM 1973 C CA . GLY A 1 247 ? -12.238 -13.060 -8.238 1.00 97.94 247 GLY A CA 1
ATOM 1974 C C . GLY A 1 247 ? -13.701 -13.490 -8.401 1.00 97.94 247 GLY A C 1
ATOM 1975 O O . GLY A 1 247 ? -14.073 -13.984 -9.463 1.00 97.94 247 GLY A O 1
ATOM 1976 N N . LYS A 1 248 ? -14.533 -13.324 -7.363 1.00 98.06 248 LYS A N 1
ATOM 1977 C CA . LYS A 1 248 ? -15.979 -13.609 -7.400 1.00 98.06 248 LYS A CA 1
ATOM 1978 C C . LYS A 1 248 ? -16.743 -12.528 -8.158 1.00 98.06 248 LYS A C 1
ATOM 1980 O O . LYS A 1 248 ? -17.723 -12.827 -8.839 1.00 98.06 248 LYS A O 1
ATOM 1985 N N . LYS A 1 249 ? -16.276 -11.283 -8.043 1.00 97.75 249 LYS A N 1
ATOM 1986 C CA . LYS A 1 249 ? -16.766 -10.131 -8.797 1.00 97.75 249 LYS A CA 1
ATOM 1987 C C . LYS A 1 249 ? -15.654 -9.548 -9.660 1.00 97.75 249 LYS A C 1
ATOM 1989 O O . LYS A 1 249 ? -14.476 -9.588 -9.312 1.00 97.75 249 LYS A O 1
ATOM 1994 N N . LEU A 1 250 ? -16.040 -9.024 -10.816 1.00 97.44 250 LEU A N 1
ATOM 1995 C CA . LEU A 1 250 ? -15.126 -8.517 -11.832 1.00 97.44 250 LEU A CA 1
ATOM 1996 C C . LEU A 1 250 ? -15.145 -6.991 -11.854 1.00 97.44 250 LEU A C 1
ATOM 1998 O O . LEU A 1 250 ? -16.212 -6.380 -11.790 1.00 97.44 250 LEU A O 1
ATOM 2002 N N . ILE A 1 251 ? -13.979 -6.372 -12.034 1.00 95.81 251 ILE A N 1
ATOM 2003 C CA . ILE A 1 251 ? -13.875 -4.925 -12.253 1.00 95.81 251 ILE A CA 1
ATOM 2004 C C . ILE A 1 251 ? -14.516 -4.594 -13.612 1.00 95.81 251 ILE A C 1
ATOM 2006 O O . ILE A 1 251 ? -14.241 -5.292 -14.594 1.00 95.81 251 ILE A O 1
ATOM 2010 N N . PRO A 1 252 ? -15.363 -3.554 -13.725 1.00 93.69 252 PRO A N 1
ATOM 2011 C CA . PRO A 1 252 ? -15.995 -3.198 -14.991 1.00 93.69 252 PRO A CA 1
ATOM 2012 C C . PRO A 1 252 ? -14.947 -2.894 -16.066 1.00 93.69 252 PRO A C 1
ATOM 2014 O O . PRO A 1 252 ? -14.059 -2.062 -15.876 1.00 93.69 252 PRO A O 1
ATOM 2017 N N . PHE A 1 253 ? -15.073 -3.532 -17.230 1.00 93.88 253 PHE A N 1
ATOM 2018 C CA . PHE A 1 253 ? -14.231 -3.200 -18.372 1.00 93.88 253 PHE A CA 1
ATOM 2019 C C . PHE A 1 253 ? -14.868 -2.070 -19.189 1.00 93.88 253 PHE A C 1
ATOM 2021 O O . PHE A 1 253 ? -15.953 -2.224 -19.747 1.00 93.88 253 PHE A O 1
ATOM 2028 N N . TRP A 1 254 ? -14.189 -0.922 -19.266 1.00 89.75 254 TRP A N 1
ATOM 2029 C CA . TRP A 1 254 ? -14.725 0.308 -19.869 1.00 89.75 254 TRP A CA 1
ATOM 2030 C C . TRP A 1 254 ? -14.681 0.322 -21.403 1.00 89.75 254 TRP A C 1
ATOM 2032 O O . TRP A 1 254 ? -15.279 1.200 -22.024 1.00 89.75 254 TRP A O 1
ATOM 2042 N N . ARG A 1 255 ? -13.967 -0.620 -22.036 1.00 86.19 255 ARG A N 1
ATOM 2043 C CA . ARG A 1 255 ? -13.863 -0.711 -23.498 1.00 86.19 255 ARG A CA 1
ATOM 2044 C C . ARG A 1 255 ? -14.576 -1.940 -24.032 1.00 86.19 255 ARG A C 1
ATOM 2046 O O . ARG A 1 255 ? -14.133 -3.060 -23.852 1.00 86.19 255 ARG A O 1
ATOM 2053 N N . GLY A 1 256 ? -15.648 -1.740 -24.781 1.00 80.44 256 GLY A N 1
ATOM 2054 C CA . GLY A 1 256 ? -16.403 -2.829 -25.396 1.00 80.44 256 GLY A CA 1
ATOM 2055 C C . GLY A 1 256 ? -17.868 -2.768 -25.009 1.00 80.44 256 GLY A C 1
ATOM 2056 O O . GLY A 1 256 ? -18.361 -1.716 -24.612 1.00 80.44 256 GLY A O 1
ATOM 2057 N N . GLN A 1 257 ? -18.574 -3.886 -25.172 1.00 80.81 257 GLN A N 1
ATOM 2058 C CA . GLN A 1 257 ? -19.996 -3.952 -24.848 1.00 80.81 257 GLN A CA 1
ATOM 2059 C C . GLN A 1 257 ? -20.188 -3.868 -23.323 1.00 80.81 257 GLN A C 1
ATOM 2061 O O . GLN A 1 257 ? -19.707 -4.762 -22.615 1.00 80.81 257 GLN A O 1
ATOM 2066 N N . PRO A 1 258 ? -20.871 -2.824 -22.813 1.00 78.12 258 PRO A N 1
ATOM 2067 C CA . PRO A 1 258 ? -21.079 -2.646 -21.380 1.00 78.12 258 PRO A CA 1
ATOM 2068 C C . PRO A 1 258 ? -21.763 -3.862 -20.748 1.00 78.12 258 PRO A C 1
ATOM 2070 O O . PRO A 1 258 ? -22.681 -4.434 -21.331 1.00 78.12 258 PRO A O 1
ATOM 2073 N N . GLY A 1 259 ? -21.306 -4.265 -19.561 1.00 73.12 259 GLY A N 1
ATOM 2074 C CA . GLY A 1 259 ? -21.905 -5.362 -18.789 1.00 73.12 259 GLY A CA 1
ATOM 2075 C C . GLY A 1 259 ? -21.661 -6.774 -19.336 1.00 73.12 259 GLY A C 1
ATOM 2076 O O . GLY A 1 259 ? -22.129 -7.737 -18.739 1.00 73.12 259 GLY A O 1
ATOM 2077 N N . VAL A 1 260 ? -20.928 -6.932 -20.446 1.00 81.88 260 VAL A N 1
ATOM 2078 C CA . VAL A 1 260 ? -20.672 -8.257 -21.042 1.00 81.88 260 VAL A CA 1
ATOM 2079 C C . VAL A 1 260 ? -19.414 -8.910 -20.481 1.00 81.88 260 VAL A C 1
ATOM 2081 O O . VAL A 1 260 ? -19.388 -10.127 -20.305 1.00 81.88 260 VAL A O 1
ATOM 2084 N N . LYS A 1 261 ? -18.358 -8.129 -20.240 1.00 91.25 261 LYS A N 1
ATOM 2085 C CA . LYS A 1 261 ? -17.090 -8.617 -19.688 1.00 91.25 261 LYS A CA 1
ATOM 2086 C C . LYS A 1 261 ? -16.591 -7.698 -18.581 1.00 91.25 261 LYS A C 1
ATOM 2088 O O . LYS A 1 261 ? -16.755 -6.483 -18.667 1.00 91.25 261 LYS A O 1
ATOM 2093 N N . GLY A 1 262 ? -15.937 -8.287 -17.592 1.00 96.00 262 GLY A N 1
ATOM 2094 C CA . GLY A 1 262 ? -15.171 -7.581 -16.572 1.00 96.00 262 GLY A CA 1
ATOM 2095 C C . GLY A 1 262 ? -13.757 -8.141 -16.462 1.00 96.00 262 GLY A C 1
ATOM 2096 O O . GLY A 1 262 ? -13.452 -9.197 -17.015 1.00 96.00 262 GLY A O 1
ATOM 2097 N N . VAL A 1 263 ? -12.890 -7.412 -15.769 1.00 97.44 263 VAL A N 1
ATOM 2098 C CA . VAL A 1 263 ? -11.511 -7.805 -15.476 1.00 97.44 263 VAL A CA 1
ATOM 2099 C C . VAL A 1 263 ? -11.492 -8.614 -14.181 1.00 97.44 263 VAL A C 1
ATOM 2101 O O . VAL A 1 263 ? -11.917 -8.126 -13.132 1.00 97.44 263 VAL A O 1
ATOM 2104 N N . ASN A 1 264 ? -10.974 -9.838 -14.246 1.00 98.38 264 ASN A N 1
ATOM 2105 C CA . ASN A 1 264 ? -10.735 -10.672 -13.074 1.00 98.38 264 ASN A CA 1
ATOM 2106 C C . ASN A 1 264 ? -9.440 -10.225 -12.373 1.00 98.38 264 ASN A C 1
ATOM 2108 O O . ASN A 1 264 ? -8.344 -10.574 -12.817 1.00 98.38 264 ASN A O 1
ATOM 2112 N N . LEU A 1 265 ? -9.561 -9.440 -11.292 1.00 98.19 265 LEU A N 1
ATOM 2113 C CA . LEU A 1 265 ? -8.401 -8.910 -10.563 1.00 98.19 265 LEU A CA 1
ATOM 2114 C C . LEU A 1 265 ? -7.542 -10.030 -9.969 1.00 98.19 265 LEU A C 1
ATOM 2116 O O . LEU A 1 265 ? -6.319 -9.957 -10.040 1.00 98.19 265 LEU A O 1
ATOM 2120 N N . ARG A 1 266 ? -8.159 -11.096 -9.447 1.00 98.62 266 ARG A N 1
ATOM 2121 C CA . ARG A 1 266 ? -7.429 -12.244 -8.896 1.00 98.62 266 ARG A CA 1
ATOM 2122 C C . ARG A 1 266 ? -6.431 -12.810 -9.903 1.00 98.62 266 ARG A C 1
ATOM 2124 O O . ARG A 1 266 ? -5.274 -13.035 -9.557 1.00 98.62 266 ARG A O 1
ATOM 2131 N N . ARG A 1 267 ? -6.848 -12.977 -11.162 1.00 98.56 267 ARG A N 1
ATOM 2132 C CA . ARG A 1 267 ? -5.973 -13.500 -12.223 1.00 98.56 267 ARG A CA 1
ATOM 2133 C C . ARG A 1 267 ? -4.811 -12.577 -12.568 1.00 98.56 267 ARG A C 1
ATOM 2135 O O . ARG A 1 267 ? -3.774 -13.079 -12.983 1.00 98.56 267 ARG A O 1
ATOM 2142 N N . VAL A 1 268 ? -4.929 -11.268 -12.336 1.00 98.06 268 VAL A N 1
ATOM 2143 C CA . VAL A 1 268 ? -3.794 -10.337 -12.477 1.00 98.06 268 VAL A CA 1
ATOM 2144 C C . VAL A 1 268 ? -2.653 -10.712 -11.531 1.00 98.06 268 VAL A C 1
ATOM 2146 O O . VAL A 1 268 ? -1.490 -10.583 -11.900 1.00 98.06 268 VAL A O 1
ATOM 2149 N N . PHE A 1 269 ? -2.976 -11.222 -10.341 1.00 98.56 269 PHE A N 1
ATOM 2150 C CA . PHE A 1 269 ? -1.990 -11.647 -9.351 1.00 98.56 269 PHE A CA 1
ATOM 2151 C C . PHE A 1 269 ? -1.601 -13.127 -9.466 1.00 98.56 269 PHE A C 1
ATOM 2153 O O . PHE A 1 269 ? -0.446 -13.473 -9.231 1.00 98.56 269 PHE A O 1
ATOM 2160 N N . THR A 1 270 ? -2.537 -14.017 -9.818 1.00 98.56 270 THR A N 1
ATOM 2161 C CA . THR A 1 270 ? -2.267 -15.467 -9.878 1.00 98.56 270 THR A CA 1
ATOM 2162 C C . THR A 1 270 ? -1.686 -15.932 -11.210 1.00 98.56 270 THR A C 1
ATOM 2164 O O . THR A 1 270 ? -1.020 -16.964 -11.254 1.00 98.56 270 THR A O 1
ATOM 2167 N N . GLU A 1 271 ? -1.920 -15.180 -12.285 1.00 98.12 271 GLU A N 1
ATOM 2168 C CA . GLU A 1 271 ? -1.380 -15.411 -13.629 1.00 98.12 271 GLU A CA 1
ATOM 2169 C C . GLU A 1 271 ? -0.681 -14.139 -14.141 1.00 98.12 271 GLU A C 1
ATOM 2171 O O . GLU A 1 271 ? -1.057 -13.603 -15.193 1.00 98.12 271 GLU A O 1
ATOM 2176 N N . PRO A 1 272 ? 0.298 -13.601 -13.391 1.00 97.31 272 PRO A N 1
ATOM 2177 C CA . PRO A 1 272 ? 0.803 -12.269 -13.649 1.00 97.31 272 PRO A CA 1
ATOM 2178 C C . PRO A 1 272 ? 1.544 -12.220 -14.987 1.00 97.31 272 PRO A C 1
ATOM 2180 O O . PRO A 1 272 ? 2.230 -13.155 -15.407 1.00 97.31 272 PRO A O 1
ATOM 2183 N N . ARG A 1 273 ? 1.397 -11.086 -15.666 1.00 96.44 273 ARG A N 1
ATOM 2184 C CA . ARG A 1 273 ? 2.070 -10.755 -16.928 1.00 96.44 273 ARG A CA 1
ATOM 2185 C C . ARG A 1 273 ? 2.782 -9.418 -16.773 1.00 96.44 273 ARG A C 1
ATOM 2187 O O . ARG A 1 273 ? 2.611 -8.746 -15.758 1.00 96.44 273 ARG A O 1
ATOM 2194 N N . LYS A 1 274 ? 3.517 -9.016 -17.811 1.00 96.12 274 LYS A N 1
ATOM 2195 C CA . LYS A 1 274 ? 4.102 -7.678 -17.931 1.00 96.12 274 LYS A CA 1
ATOM 2196 C C . LYS A 1 274 ? 3.125 -6.594 -17.453 1.00 96.12 274 LYS A C 1
ATOM 2198 O O . LYS A 1 274 ? 1.981 -6.537 -17.916 1.00 96.12 274 LYS A O 1
ATOM 2203 N N . ILE A 1 275 ? 3.593 -5.729 -16.560 1.00 95.81 275 ILE A N 1
ATOM 2204 C CA . ILE A 1 275 ? 2.824 -4.605 -16.030 1.00 95.81 275 ILE A CA 1
ATOM 2205 C C . ILE A 1 275 ? 3.157 -3.364 -16.861 1.00 95.81 275 ILE A C 1
ATOM 2207 O O . ILE A 1 275 ? 4.269 -2.846 -16.825 1.00 95.81 275 ILE A O 1
ATOM 2211 N N . ASP A 1 276 ? 2.173 -2.879 -17.614 1.00 96.00 276 ASP A N 1
ATOM 2212 C CA . ASP A 1 276 ? 2.259 -1.636 -18.386 1.00 96.00 276 ASP A CA 1
ATOM 2213 C C . ASP A 1 276 ? 1.022 -0.780 -18.063 1.00 96.00 276 ASP A C 1
ATOM 2215 O O . ASP A 1 276 ? -0.069 -1.062 -18.577 1.00 96.00 276 ASP A O 1
ATOM 2219 N N . PRO A 1 277 ? 1.143 0.235 -17.186 1.00 94.88 277 PRO A N 1
ATOM 2220 C CA . PRO A 1 277 ? 0.018 1.074 -16.777 1.00 94.88 277 PRO A CA 1
ATOM 2221 C C . PRO A 1 277 ? -0.677 1.779 -17.948 1.00 94.88 277 PRO A C 1
ATOM 2223 O O . PRO A 1 277 ? -1.893 1.972 -17.917 1.00 94.88 277 PRO A O 1
ATOM 2226 N N . PHE A 1 278 ? 0.060 2.126 -19.008 1.00 95.69 278 PHE A N 1
ATOM 2227 C CA . PHE A 1 278 ? -0.506 2.792 -20.179 1.00 95.69 278 PHE A CA 1
ATOM 2228 C C . PHE A 1 278 ? -1.360 1.838 -21.005 1.00 95.69 278 PHE A C 1
ATOM 2230 O O . PHE A 1 278 ? -2.451 2.210 -21.436 1.00 95.69 278 PHE A O 1
ATOM 2237 N N . LEU A 1 279 ? -0.912 0.596 -21.191 1.00 96.19 279 LEU A N 1
ATOM 2238 C CA . LEU A 1 279 ? -1.702 -0.438 -21.861 1.00 96.19 279 LEU A CA 1
ATOM 2239 C C . LEU A 1 279 ? -2.831 -0.982 -20.980 1.00 96.19 279 LEU A C 1
ATOM 2241 O O . LEU A 1 279 ? -3.833 -1.463 -21.514 1.00 96.19 279 LEU A O 1
ATOM 2245 N N . TRP A 1 280 ? -2.719 -0.872 -19.656 1.00 95.19 280 TRP A N 1
ATOM 2246 C CA . TRP A 1 280 ? -3.837 -1.085 -18.739 1.00 95.19 280 TRP A CA 1
ATOM 2247 C C . TRP A 1 280 ? -4.893 -0.001 -18.910 1.00 95.19 280 TRP A C 1
ATOM 2249 O O . TRP A 1 280 ? -6.034 -0.342 -19.189 1.00 95.19 280 TRP A O 1
ATOM 2259 N N . PHE A 1 281 ? -4.522 1.281 -18.863 1.00 93.75 281 PHE A N 1
ATOM 2260 C CA . PHE A 1 281 ? -5.446 2.400 -19.088 1.00 93.75 281 PHE A CA 1
ATOM 2261 C C . PHE A 1 281 ? -6.051 2.406 -20.502 1.00 93.75 281 PHE A C 1
ATOM 2263 O O . PHE A 1 281 ? -7.225 2.726 -20.708 1.00 93.75 281 PHE A O 1
ATOM 2270 N N . GLN A 1 282 ? -5.261 2.027 -21.505 1.00 95.25 282 GLN A N 1
ATOM 2271 C CA . GLN A 1 282 ? -5.747 1.854 -22.868 1.00 95.25 282 GLN A CA 1
ATOM 2272 C C . GLN A 1 282 ? -6.645 0.612 -22.994 1.00 95.25 282 GLN A C 1
ATOM 2274 O O . GLN A 1 282 ? -7.555 0.632 -23.818 1.00 95.25 282 GLN A O 1
ATOM 2279 N N . GLY A 1 283 ? -6.437 -0.428 -22.184 1.00 93.88 283 GLY A N 1
ATOM 2280 C CA . GLY A 1 283 ? -7.298 -1.605 -22.055 1.00 93.88 283 GLY A CA 1
ATOM 2281 C C . GLY A 1 283 ? -6.757 -2.900 -22.672 1.00 93.88 283 GLY A C 1
ATOM 2282 O O . GLY A 1 283 ? -7.259 -3.971 -22.336 1.00 93.88 283 GLY A O 1
ATOM 2283 N N . THR A 1 284 ? -5.738 -2.875 -23.539 1.00 95.44 284 THR A N 1
ATOM 2284 C CA . THR A 1 284 ? -5.203 -4.105 -24.159 1.00 95.44 284 THR A CA 1
ATOM 2285 C C . THR A 1 284 ? -4.471 -5.001 -23.171 1.00 95.44 284 THR A C 1
ATOM 2287 O O . THR A 1 284 ? -4.517 -6.218 -23.331 1.00 95.44 284 THR A O 1
ATOM 2290 N N . ALA A 1 285 ? -3.839 -4.440 -22.135 1.00 96.12 285 ALA A N 1
ATOM 2291 C CA . ALA A 1 285 ? -3.195 -5.253 -21.099 1.00 96.12 285 ALA A CA 1
ATOM 2292 C C . ALA A 1 285 ? -4.213 -6.030 -20.244 1.00 96.12 285 ALA A C 1
ATOM 2294 O O . ALA A 1 285 ? -3.880 -7.083 -19.706 1.00 96.12 285 ALA A O 1
ATOM 2295 N N . ALA A 1 286 ? -5.468 -5.568 -20.183 1.00 96.25 286 ALA A N 1
ATOM 2296 C CA . ALA A 1 286 ? -6.544 -6.254 -19.471 1.00 96.25 286 ALA A CA 1
ATOM 2297 C C . ALA A 1 286 ? -7.081 -7.480 -20.229 1.00 96.25 286 ALA A C 1
ATOM 2299 O O . ALA A 1 286 ? -7.707 -8.346 -19.621 1.00 96.25 286 ALA A O 1
ATOM 2300 N N . ALA A 1 287 ? -6.843 -7.570 -21.545 1.00 95.44 287 ALA A N 1
ATOM 2301 C CA . ALA A 1 287 ? -7.460 -8.564 -22.424 1.00 95.44 287 ALA A CA 1
ATOM 2302 C C . ALA A 1 287 ? -7.338 -10.028 -21.942 1.00 95.44 287 ALA A C 1
ATOM 2304 O O . ALA A 1 287 ? -8.345 -10.737 -22.011 1.00 95.44 287 ALA A O 1
ATOM 2305 N N . PRO A 1 288 ? -6.184 -10.498 -21.416 1.00 97.06 288 PRO A N 1
ATOM 2306 C CA . PRO A 1 288 ? -6.045 -11.869 -20.909 1.00 97.06 288 PRO A CA 1
ATOM 2307 C C . PRO A 1 288 ? -6.912 -12.191 -19.684 1.00 97.06 288 PRO A C 1
ATOM 2309 O O . PRO A 1 288 ? -7.159 -13.366 -19.401 1.00 97.06 288 PRO A O 1
ATOM 2312 N N . TYR A 1 289 ? -7.364 -11.159 -18.971 1.00 97.62 289 TYR A N 1
ATOM 2313 C CA . TYR A 1 289 ? -8.110 -11.247 -17.716 1.00 97.62 289 TYR A CA 1
ATOM 2314 C C . TYR A 1 289 ? -9.601 -10.930 -17.895 1.00 97.62 289 TYR A C 1
ATOM 2316 O O . TYR A 1 289 ? -10.326 -10.810 -16.909 1.00 97.62 289 TYR A O 1
ATOM 2324 N N . LEU A 1 290 ? -10.065 -10.757 -19.140 1.00 96.88 290 LEU A N 1
ATOM 2325 C CA . LEU A 1 290 ? -11.466 -10.466 -19.432 1.00 96.88 290 LEU A CA 1
ATOM 2326 C C . LEU A 1 290 ? -12.326 -11.725 -19.392 1.00 96.88 290 LEU A C 1
ATOM 2328 O O . LEU A 1 290 ? -12.135 -12.649 -20.184 1.00 96.88 290 LEU A O 1
ATOM 2332 N N . GLU A 1 291 ? -13.355 -11.699 -18.555 1.00 96.06 291 GLU A N 1
ATOM 2333 C CA . GLU A 1 291 ? -14.267 -12.820 -18.332 1.00 96.06 291 GLU A CA 1
ATOM 2334 C C . GLU A 1 291 ? -15.719 -12.352 -18.275 1.00 96.06 291 GLU A C 1
ATOM 2336 O O . GLU A 1 291 ? -16.003 -11.169 -18.089 1.00 96.06 291 GLU A O 1
ATOM 2341 N N . LYS A 1 292 ? -16.652 -13.292 -18.455 1.00 95.38 292 LYS A N 1
ATOM 2342 C CA . LYS A 1 292 ? -18.069 -13.062 -18.159 1.00 95.38 292 LYS A CA 1
ATOM 2343 C C . LYS A 1 292 ? -18.316 -13.417 -16.697 1.00 95.38 292 LYS A C 1
ATOM 2345 O O . LYS A 1 292 ? -17.882 -14.476 -16.258 1.00 95.38 292 LYS A O 1
ATOM 2350 N N . GLY A 1 293 ? -19.050 -12.578 -15.980 1.00 94.06 293 GLY A N 1
ATOM 2351 C CA . GLY A 1 293 ? -19.366 -12.804 -14.575 1.00 94.06 293 GLY A CA 1
ATOM 2352 C C . GLY A 1 293 ? -20.061 -11.602 -13.955 1.00 94.06 293 GLY A C 1
ATOM 2353 O O . GLY A 1 293 ? -20.374 -10.631 -14.647 1.00 94.06 293 GLY A O 1
ATOM 2354 N N . THR A 1 294 ? -20.296 -11.679 -12.650 1.00 95.38 294 THR A N 1
ATOM 2355 C CA . THR A 1 294 ? -20.879 -10.583 -11.877 1.00 95.38 294 THR A CA 1
ATOM 2356 C C . THR A 1 294 ? -19.904 -9.410 -11.842 1.00 95.38 294 THR A C 1
ATOM 2358 O O . THR A 1 294 ? -18.752 -9.568 -11.440 1.00 95.38 294 THR A O 1
ATOM 2361 N N . ILE A 1 295 ? -20.348 -8.234 -12.283 1.00 95.00 295 ILE A N 1
ATOM 2362 C CA . ILE A 1 295 ? -19.565 -7.000 -12.170 1.00 95.00 295 ILE A CA 1
ATOM 2363 C C . ILE A 1 295 ? -19.685 -6.472 -10.742 1.00 95.00 295 ILE A C 1
ATOM 2365 O O . ILE A 1 295 ? -20.751 -6.565 -10.140 1.00 95.00 295 ILE A O 1
ATOM 2369 N N . THR A 1 296 ? -18.592 -5.924 -10.219 1.00 95.25 296 THR A N 1
ATOM 2370 C CA . THR A 1 296 ? -18.569 -5.283 -8.905 1.00 95.25 296 THR A CA 1
ATOM 2371 C C . THR A 1 296 ? -19.589 -4.153 -8.775 1.00 95.25 296 THR A C 1
ATOM 2373 O O . THR A 1 296 ? -19.764 -3.349 -9.695 1.00 95.25 296 THR A O 1
ATOM 2376 N N . ASP A 1 297 ? -20.203 -4.035 -7.600 1.00 94.38 297 ASP A N 1
ATOM 2377 C CA . ASP A 1 297 ? -21.075 -2.921 -7.235 1.00 94.38 297 ASP A CA 1
ATOM 2378 C C . ASP A 1 297 ? -20.304 -1.594 -7.142 1.00 94.38 297 ASP A C 1
ATOM 2380 O O . ASP A 1 297 ? -20.916 -0.529 -7.199 1.00 94.38 297 ASP A O 1
ATOM 2384 N N . PHE A 1 298 ? -18.961 -1.603 -7.150 1.00 91.38 298 PHE A N 1
ATOM 2385 C CA . PHE A 1 298 ? -18.172 -0.391 -7.413 1.00 91.38 298 PHE A CA 1
ATOM 2386 C C . PHE A 1 298 ? -18.444 0.215 -8.800 1.00 91.38 298 PHE A C 1
ATOM 2388 O O . PHE A 1 298 ? -18.123 1.378 -9.033 1.00 91.38 298 PHE A O 1
ATOM 2395 N N . ALA A 1 299 ? -19.044 -0.530 -9.732 1.00 88.81 299 ALA A N 1
ATOM 2396 C CA . ALA A 1 299 ? -19.534 0.010 -10.999 1.00 88.81 299 ALA A CA 1
ATOM 2397 C C . ALA A 1 299 ? -20.930 0.653 -10.880 1.00 88.81 299 ALA A C 1
ATOM 2399 O O . ALA A 1 299 ? -21.364 1.336 -11.809 1.00 88.81 299 ALA A O 1
ATOM 2400 N N . ASN A 1 300 ? -21.645 0.429 -9.772 1.00 90.75 300 ASN A N 1
ATOM 2401 C CA . ASN A 1 300 ? -23.004 0.907 -9.558 1.00 90.75 300 ASN A CA 1
ATOM 2402 C C . ASN A 1 300 ? -22.997 2.368 -9.053 1.00 90.75 300 ASN A C 1
ATOM 2404 O O . ASN A 1 300 ? -22.478 2.651 -7.966 1.00 90.75 300 ASN A O 1
ATOM 2408 N N . PRO A 1 301 ? -23.616 3.317 -9.785 1.00 91.44 301 PRO A N 1
ATOM 2409 C CA . PRO A 1 301 ? -23.737 4.704 -9.338 1.00 91.44 301 PRO A CA 1
ATOM 2410 C C . PRO A 1 301 ? -24.457 4.869 -7.993 1.00 91.44 301 PRO A C 1
ATOM 2412 O O . PRO A 1 301 ? -24.208 5.845 -7.288 1.00 91.44 301 PRO A O 1
ATOM 2415 N N . GLU A 1 302 ? -25.344 3.945 -7.618 1.00 92.94 302 GLU A N 1
ATOM 2416 C CA . GLU A 1 302 ? -26.071 4.000 -6.347 1.00 92.94 302 GLU A CA 1
ATOM 2417 C C . GLU A 1 302 ? -25.158 3.770 -5.143 1.00 92.94 302 GLU A C 1
ATOM 2419 O O . GLU A 1 302 ? -25.293 4.481 -4.144 1.00 92.94 302 GLU A O 1
ATOM 2424 N N . LEU A 1 303 ? -24.190 2.851 -5.252 1.00 92.00 303 LEU A N 1
ATOM 2425 C CA . LEU A 1 303 ? -23.192 2.638 -4.205 1.00 92.00 303 LEU A CA 1
ATOM 2426 C C . LEU A 1 303 ? -22.340 3.898 -4.025 1.00 92.00 303 LEU A C 1
ATOM 2428 O O . LEU A 1 303 ? -22.182 4.385 -2.908 1.00 92.00 303 LEU A O 1
ATOM 2432 N N . TRP A 1 304 ? -21.880 4.504 -5.122 1.00 91.38 304 TRP A N 1
ATOM 2433 C CA . TRP A 1 304 ? -21.146 5.771 -5.061 1.00 91.38 304 TRP A CA 1
ATOM 2434 C C . TRP A 1 304 ? -21.990 6.927 -4.535 1.00 91.38 304 TRP A C 1
ATOM 2436 O O . TRP A 1 304 ? -21.470 7.795 -3.835 1.00 91.38 304 TRP A O 1
ATOM 2446 N N . ARG A 1 305 ? -23.289 6.965 -4.844 1.00 92.62 305 ARG A N 1
ATOM 2447 C CA . ARG A 1 305 ? -24.205 7.952 -4.266 1.00 92.62 305 ARG A CA 1
ATOM 2448 C C . ARG A 1 305 ? -24.277 7.787 -2.751 1.00 92.62 305 ARG A C 1
ATOM 2450 O O . ARG A 1 305 ? -24.148 8.790 -2.058 1.00 92.62 305 ARG A O 1
ATOM 2457 N N . ARG A 1 306 ? -24.427 6.554 -2.254 1.00 93.19 306 ARG A N 1
ATOM 2458 C CA . ARG A 1 306 ? -24.412 6.245 -0.818 1.00 93.19 306 ARG A CA 1
ATOM 2459 C C . ARG A 1 306 ? -23.088 6.669 -0.182 1.00 93.19 306 ARG A C 1
ATOM 2461 O O . ARG A 1 306 ? -23.103 7.507 0.706 1.00 93.19 306 ARG A O 1
ATOM 2468 N N . ILE A 1 307 ? -21.950 6.211 -0.709 1.00 92.81 307 ILE A N 1
ATOM 2469 C CA . ILE A 1 307 ? -20.611 6.578 -0.213 1.00 92.81 307 ILE A CA 1
ATOM 2470 C C . ILE A 1 307 ? -20.447 8.102 -0.121 1.00 92.81 307 ILE A C 1
ATOM 2472 O O . ILE A 1 307 ? -20.034 8.628 0.911 1.00 92.81 307 ILE A O 1
ATOM 2476 N N . ASN A 1 308 ? -20.808 8.831 -1.179 1.00 91.19 308 ASN A N 1
ATOM 2477 C CA . ASN A 1 308 ? -20.688 10.288 -1.201 1.00 91.19 308 ASN A CA 1
ATOM 2478 C C . ASN A 1 308 ? -21.631 10.985 -0.211 1.00 91.19 308 ASN A C 1
ATOM 2480 O O . ASN A 1 308 ? -21.258 12.027 0.326 1.00 91.19 308 ASN A O 1
ATOM 2484 N N . GLN A 1 309 ? -22.835 10.449 0.010 1.00 92.06 309 GLN A N 1
ATOM 2485 C CA . GLN A 1 309 ? -23.787 10.968 0.997 1.00 92.06 309 GLN A CA 1
ATOM 2486 C C . GLN A 1 309 ? -23.281 10.748 2.425 1.00 92.06 309 GLN A C 1
ATOM 2488 O O . GLN A 1 309 ? -23.352 11.666 3.235 1.00 92.06 309 GLN A O 1
ATOM 2493 N N . THR A 1 310 ? -22.719 9.572 2.698 1.00 91.88 310 THR A N 1
ATOM 2494 C CA . THR A 1 310 ? -22.282 9.165 4.034 1.00 91.88 310 THR A CA 1
ATOM 2495 C C . THR A 1 310 ? -20.943 9.797 4.441 1.00 91.88 310 THR A C 1
ATOM 2497 O O . THR A 1 310 ? -20.815 10.307 5.549 1.00 91.88 310 THR A O 1
ATOM 2500 N N . PHE A 1 311 ? -19.940 9.811 3.554 1.00 88.50 311 PHE A N 1
ATOM 2501 C CA . PHE A 1 311 ? -18.586 10.298 3.873 1.00 88.50 311 PHE A CA 1
ATOM 2502 C C . PHE A 1 311 ? -18.319 11.735 3.414 1.00 88.50 311 PHE A C 1
ATOM 2504 O O . PHE A 1 311 ? -17.399 12.385 3.906 1.00 88.50 311 PHE A O 1
ATOM 2511 N N . GLY A 1 312 ? -19.102 12.247 2.465 1.00 84.06 312 GLY A N 1
ATOM 2512 C CA . GLY A 1 312 ? -18.834 13.515 1.795 1.00 84.06 312 GLY A CA 1
ATOM 2513 C C . GLY A 1 312 ? -17.830 13.374 0.642 1.00 84.06 312 GLY A C 1
ATOM 2514 O O . GLY A 1 312 ? -16.786 12.727 0.748 1.00 84.06 312 GLY A O 1
ATOM 2515 N N . ARG A 1 313 ? -18.134 14.050 -0.473 1.00 71.25 313 ARG A N 1
ATOM 2516 C CA . ARG A 1 313 ? -17.483 13.900 -1.792 1.00 71.25 313 ARG A CA 1
ATOM 2517 C C . ARG A 1 313 ? -15.950 14.023 -1.809 1.00 71.25 313 ARG A C 1
ATOM 2519 O O . ARG A 1 313 ? -15.317 13.418 -2.664 1.00 71.25 313 ARG A O 1
ATOM 2526 N N . ASN A 1 314 ? -15.360 14.776 -0.877 1.00 73.31 314 ASN A N 1
ATOM 2527 C CA . ASN A 1 314 ? -13.909 15.014 -0.814 1.00 73.31 314 ASN A CA 1
ATOM 2528 C C . ASN A 1 314 ? -13.217 14.334 0.378 1.00 73.31 314 ASN A C 1
ATOM 2530 O O . ASN A 1 314 ? -11.999 14.419 0.487 1.00 73.31 314 ASN A O 1
ATOM 2534 N N . ARG A 1 315 ? -13.968 13.697 1.286 1.00 79.19 315 ARG A N 1
ATOM 2535 C CA . ARG A 1 315 ? -13.414 13.109 2.518 1.00 79.19 315 ARG A CA 1
ATOM 2536 C C . ARG A 1 315 ? -13.357 11.591 2.486 1.00 79.19 315 ARG A C 1
ATOM 2538 O O . ARG A 1 315 ? -12.649 11.023 3.309 1.00 79.19 315 ARG A O 1
ATOM 2545 N N . PHE A 1 316 ? -14.054 10.949 1.543 1.00 83.50 316 PHE A N 1
ATOM 2546 C CA . PHE A 1 316 ? -14.099 9.491 1.456 1.00 83.50 316 PHE A CA 1
ATOM 2547 C C . PHE A 1 316 ? -12.705 8.868 1.457 1.00 83.50 316 PHE A C 1
ATOM 2549 O O . PHE A 1 316 ? -12.442 8.066 2.330 1.00 83.50 316 PHE A O 1
ATOM 2556 N N . PHE A 1 317 ? -11.790 9.265 0.568 1.00 80.38 317 PHE A N 1
ATOM 2557 C CA . PHE A 1 317 ? -10.462 8.636 0.510 1.00 80.38 317 PHE A CA 1
ATOM 2558 C C . PHE A 1 317 ? -9.615 8.872 1.765 1.00 80.38 317 PHE A C 1
ATOM 2560 O O . PHE A 1 317 ? -8.895 7.976 2.188 1.00 80.38 317 PHE A O 1
ATOM 2567 N N . THR A 1 318 ? -9.719 10.049 2.384 1.00 79.38 318 THR A N 1
ATOM 2568 C CA . THR A 1 318 ? -9.015 10.348 3.639 1.00 79.38 318 THR A CA 1
ATOM 2569 C C . THR A 1 318 ? -9.544 9.496 4.790 1.00 79.38 318 THR A C 1
ATOM 2571 O O . THR A 1 318 ? -8.761 8.924 5.540 1.00 79.38 318 THR A O 1
ATOM 2574 N N . LEU A 1 319 ? -10.869 9.376 4.913 1.00 83.25 319 LEU A N 1
ATOM 2575 C CA . LEU A 1 319 ? -11.500 8.555 5.945 1.00 83.25 319 LEU A CA 1
ATOM 2576 C C . LEU A 1 319 ? -11.349 7.062 5.657 1.00 83.25 319 LEU A C 1
ATOM 2578 O O . LEU A 1 319 ? -11.154 6.300 6.583 1.00 83.25 319 LEU A O 1
ATOM 2582 N N . ALA A 1 320 ? -11.383 6.654 4.391 1.00 81.81 320 ALA A N 1
ATOM 2583 C CA . ALA A 1 320 ? -11.162 5.284 3.947 1.00 81.81 320 ALA A CA 1
ATOM 2584 C C . ALA A 1 320 ? -9.730 4.826 4.199 1.00 81.81 320 ALA A C 1
ATOM 2586 O O . ALA A 1 320 ? -9.526 3.649 4.433 1.00 81.81 320 ALA A O 1
ATOM 2587 N N . PHE A 1 321 ? -8.746 5.729 4.140 1.00 82.56 321 PHE A N 1
ATOM 2588 C CA . PHE A 1 321 ? -7.410 5.434 4.642 1.00 82.56 321 PHE A CA 1
ATOM 2589 C C . PHE A 1 321 ? -7.519 5.168 6.147 1.00 82.56 321 PHE A C 1
ATOM 2591 O O . PHE A 1 321 ? -7.327 4.043 6.582 1.00 82.56 321 PHE A O 1
ATOM 2598 N N . TRP A 1 322 ? -7.97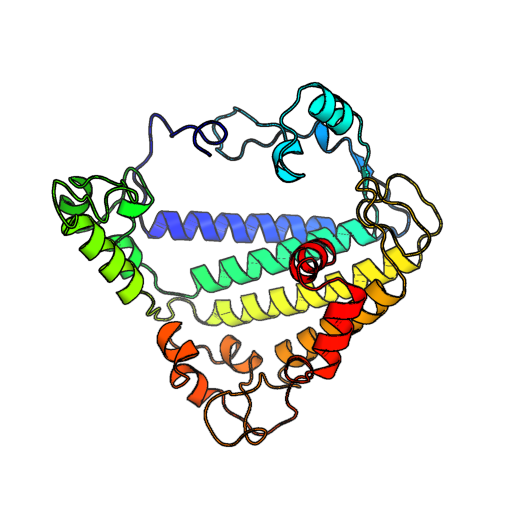0 6.144 6.934 1.00 83.00 322 TRP A N 1
ATOM 2599 C CA . TRP A 1 322 ? -8.069 6.003 8.391 1.00 83.00 322 TRP A CA 1
ATOM 2600 C C . TRP A 1 322 ? -8.914 4.802 8.875 1.00 83.00 322 TRP A C 1
ATOM 2602 O O . TRP A 1 322 ? -8.568 4.216 9.883 1.00 83.00 322 TRP A O 1
ATOM 2612 N N . PHE A 1 323 ? -9.960 4.386 8.156 1.00 86.38 323 PHE A N 1
ATOM 2613 C CA . PHE A 1 323 ? -10.876 3.287 8.511 1.00 86.38 323 PHE A CA 1
ATOM 2614 C C . PHE A 1 323 ? -10.388 1.868 8.162 1.00 86.38 323 PHE A C 1
ATOM 2616 O O . PHE A 1 323 ? -11.132 0.910 8.416 1.00 86.38 323 PHE A O 1
ATOM 2623 N N . ASN A 1 324 ? -9.236 1.731 7.502 1.00 73.12 324 ASN A N 1
ATOM 2624 C CA . ASN A 1 324 ? -8.743 0.464 6.944 1.00 73.12 324 ASN A CA 1
ATOM 2625 C C . ASN A 1 324 ? -7.612 -0.135 7.761 1.00 73.12 324 ASN A C 1
ATOM 2627 O O . ASN A 1 324 ? -6.759 0.673 8.174 1.00 73.12 324 ASN A O 1
#